Protein AF-A0A8J6YRV2-F1 (afdb_monomer)

Radius of gyration: 18.26 Å; Cα contacts (8 Å, |Δi|>4): 370; chains: 1; bounding box: 42×37×53 Å

Foldseek 3Di:
DPFDQFAADPDPDPDDGQWFKAFPVRDTDFDWAWDDKDKFQWDDDDPPADDDGDPDSNQKIKIWTWTARPVQRKIKIWIWIDGPVDPDIQIAIDIDGPGPTDMGTPHHHRGDGDDPDQQWKKWFFAAAVVGTGDIDIGRRDPDDDDDKDPPQFQHSGGHQKMKTFGPPDDPVDGDIGIDHDRDGTID

Nearest PDB structures (foldseek):
  4fnt-assembly1_C  TM=9.923E-01  e=8.113E-16  Geobacillus stearothermophilus
  4fnr-assembly1_D  TM=9.833E-01  e=5.155E-16  Geobacillus stearothermophilus
  4fnq-assembly1_A  TM=9.822E-01  e=8.113E-16  Geobacillus stearothermophilus
  4fns-assembly1_C  TM=9.925E-01  e=3.498E-15  Geobacillus stearothermophilus
  4fnu-assembly1_D  TM=9.822E-01  e=2.585E-15  Geobacillus stearothermophilus

Solvent-accessible surface area (backbone atoms only — not comparable to full-atom values): 11153 Å² total; per-residue (Å²): 130,88,80,55,81,63,45,42,70,67,70,95,51,91,63,89,52,34,37,40,45,33,42,83,88,69,48,51,79,72,61,75,36,86,72,51,71,50,79,41,77,11,57,81,76,51,86,99,50,70,64,80,75,61,96,47,45,86,50,26,38,23,44,37,36,36,24,33,19,85,87,60,38,35,35,41,35,42,37,40,31,41,36,77,90,47,104,49,74,51,61,39,64,48,79,46,78,74,40,96,68,69,72,46,81,78,39,79,50,53,70,56,85,80,74,98,71,69,66,32,25,46,31,36,29,34,41,35,84,103,48,58,59,43,84,43,74,44,78,51,63,96,79,88,86,85,82,58,29,90,76,64,25,58,40,48,47,29,50,66,40,40,30,44,34,32,75,88,44,54,100,90,43,72,59,69,50,78,46,73,60,78,62,69,34,58,84

Sequence (187 aa):
MLCTGISYLWARNFRSPAFHIFHEDGTSVIELRYKGFRIIQGKERLSGLHSSFVEKDEEATTLSIDLEDPVTQLTVTLNYTIYHSYNVIARSVFVENNGNHTVRLDRIMSASLDFDRDDFDFLYLAGAPLRERFVKQQPLTMGRFSIGSIRGASSHHFNPFFALVRKGAQEENGDVYGFSTCIAGTF

Mean predicted aligned error: 5.06 Å

pLDDT: mean 90.8, std 12.32, range [29.08, 98.44]

Structure (mmCIF, N/CA/C/O backbone):
data_AF-A0A8J6YRV2-F1
#
_entry.id   AF-A0A8J6YRV2-F1
#
loop_
_atom_site.group_PDB
_atom_site.id
_atom_site.type_symbol
_atom_site.label_atom_id
_atom_site.label_alt_id
_atom_site.label_comp_id
_atom_site.label_asym_id
_atom_site.label_entity_id
_atom_site.label_seq_id
_atom_site.pdbx_PDB_ins_code
_atom_site.Cartn_x
_atom_site.Cartn_y
_atom_site.Cartn_z
_atom_site.occupancy
_atom_site.B_iso_or_equiv
_atom_site.auth_seq_id
_atom_site.auth_comp_id
_atom_site.auth_asym_id
_atom_site.auth_atom_id
_atom_site.pdbx_PDB_model_num
ATOM 1 N N . MET A 1 1 ? -0.261 -22.104 -0.918 1.00 29.20 1 MET A N 1
ATOM 2 C CA . MET A 1 1 ? -0.760 -20.779 -1.337 1.00 29.20 1 MET A CA 1
ATOM 3 C C . MET A 1 1 ? 0.457 -19.870 -1.396 1.00 29.20 1 MET A C 1
ATOM 5 O O . MET A 1 1 ? 1.091 -19.696 -0.367 1.00 29.20 1 MET A O 1
ATOM 9 N N . LEU A 1 2 ? 0.892 -19.437 -2.584 1.00 29.08 2 LEU A N 1
ATOM 10 C CA . LEU A 1 2 ? 2.008 -18.489 -2.685 1.00 29.08 2 LEU A CA 1
ATOM 11 C C . LEU A 1 2 ? 1.495 -17.145 -2.156 1.00 29.08 2 LEU A C 1
ATOM 13 O O . LEU A 1 2 ? 0.649 -16.530 -2.797 1.00 29.08 2 LEU A O 1
ATOM 17 N N . CYS A 1 3 ? 1.949 -16.750 -0.967 1.00 31.56 3 CYS A N 1
ATOM 18 C CA . CYS A 1 3 ? 1.747 -15.409 -0.428 1.00 31.56 3 CYS A CA 1
ATOM 19 C C . CYS A 1 3 ? 2.634 -14.472 -1.253 1.00 31.56 3 CYS A C 1
ATOM 21 O O . CYS A 1 3 ? 3.837 -14.358 -1.017 1.00 31.56 3 CYS A O 1
ATOM 23 N N . THR A 1 4 ? 2.082 -13.913 -2.325 1.00 48.00 4 THR A N 1
ATOM 24 C CA . THR A 1 4 ? 2.821 -13.026 -3.221 1.00 48.00 4 THR A CA 1
ATOM 25 C C . THR A 1 4 ? 2.627 -11.603 -2.720 1.00 48.00 4 THR A C 1
ATOM 27 O O . THR A 1 4 ? 1.507 -11.099 -2.747 1.00 48.00 4 THR A O 1
ATOM 30 N N . GLY A 1 5 ? 3.703 -10.928 -2.300 1.00 45.38 5 GLY A N 1
ATOM 31 C CA . GLY A 1 5 ? 3.665 -9.523 -1.855 1.00 45.38 5 GLY A CA 1
ATOM 32 C C . GLY A 1 5 ? 3.102 -8.532 -2.891 1.00 45.38 5 GLY A C 1
ATOM 33 O O . GLY A 1 5 ? 2.839 -7.377 -2.550 1.00 45.38 5 GLY A O 1
ATOM 34 N N . ILE A 1 6 ? 2.883 -8.994 -4.130 1.00 56.72 6 ILE A N 1
ATOM 35 C CA . ILE A 1 6 ? 2.144 -8.345 -5.212 1.00 56.72 6 ILE A CA 1
ATOM 36 C C . ILE A 1 6 ? 1.381 -9.401 -6.030 1.00 56.72 6 ILE A C 1
ATOM 38 O O . ILE A 1 6 ? 1.953 -10.431 -6.377 1.00 56.72 6 ILE A O 1
ATOM 42 N N . SER A 1 7 ? 0.137 -9.112 -6.429 1.00 58.88 7 SER A N 1
ATOM 43 C CA . SER A 1 7 ? -0.589 -9.861 -7.466 1.00 58.88 7 SER A CA 1
ATOM 44 C C . SER A 1 7 ? -0.637 -9.092 -8.800 1.00 58.88 7 SER A C 1
ATOM 46 O O . SER A 1 7 ? -0.960 -7.903 -8.832 1.00 58.88 7 SER A O 1
ATOM 48 N N . TYR A 1 8 ? -0.348 -9.770 -9.913 1.00 58.41 8 TYR A N 1
ATOM 49 C CA . TYR A 1 8 ? -0.493 -9.251 -11.280 1.00 58.41 8 TYR A CA 1
ATOM 50 C C . TYR A 1 8 ? -1.108 -10.308 -12.209 1.00 58.41 8 TYR A C 1
ATOM 52 O O . TYR A 1 8 ? -1.123 -11.505 -11.903 1.00 58.41 8 TYR A O 1
ATOM 60 N N . LEU A 1 9 ? -1.661 -9.845 -13.331 1.00 53.00 9 LEU A N 1
ATOM 61 C CA . LEU A 1 9 ? -2.560 -10.583 -14.226 1.00 53.00 9 LEU A CA 1
ATOM 62 C C . LEU A 1 9 ? -1.826 -11.590 -15.141 1.00 53.00 9 LEU A C 1
ATOM 64 O O . LEU A 1 9 ? -2.049 -11.602 -16.342 1.00 53.00 9 LEU A O 1
ATOM 68 N N . TRP A 1 10 ? -0.945 -12.443 -14.600 1.00 50.91 10 TRP A N 1
ATOM 69 C CA . TRP A 1 10 ? -0.439 -13.615 -15.343 1.00 50.91 10 TRP A CA 1
ATOM 70 C C . TRP A 1 10 ? 0.129 -14.781 -14.503 1.00 50.91 10 TRP A C 1
ATOM 72 O O . TRP A 1 10 ? 0.579 -15.785 -15.045 1.00 50.91 10 TRP A O 1
ATOM 82 N N . ALA A 1 11 ? 0.039 -14.755 -13.171 1.00 52.69 11 ALA A N 1
ATOM 83 C CA . ALA A 1 11 ? 0.614 -15.813 -12.326 1.00 52.69 11 ALA A CA 1
ATOM 84 C C . ALA A 1 11 ? -0.426 -16.827 -11.803 1.00 52.69 11 ALA A C 1
ATOM 86 O O . ALA A 1 11 ? -0.582 -16.954 -10.593 1.00 52.69 11 ALA A O 1
ATOM 87 N N . ARG A 1 12 ? -1.192 -17.516 -12.676 1.00 58.00 12 ARG A N 1
ATOM 88 C CA . ARG A 1 12 ? -2.250 -18.502 -12.288 1.00 58.00 12 ARG A CA 1
ATOM 89 C C . ARG A 1 12 ? -3.169 -18.023 -11.137 1.00 58.00 12 ARG A C 1
ATOM 91 O O . ARG A 1 12 ? -3.741 -18.829 -10.404 1.00 58.00 12 ARG A O 1
ATOM 98 N N . ASN A 1 13 ? -3.285 -16.707 -10.971 1.00 69.94 13 ASN A N 1
ATOM 99 C CA . ASN A 1 13 ? -3.950 -16.046 -9.862 1.00 69.94 13 ASN A CA 1
ATOM 100 C C . ASN A 1 13 ? -5.148 -15.302 -10.441 1.00 69.94 13 ASN A C 1
ATOM 102 O O . ASN A 1 13 ? -4.994 -14.285 -11.108 1.00 69.94 13 ASN A O 1
ATOM 106 N N . PHE A 1 14 ? -6.338 -15.846 -10.198 1.00 79.69 14 PHE A N 1
ATOM 107 C CA . PHE A 1 14 ? -7.604 -15.321 -10.716 1.00 79.69 14 PHE A CA 1
ATOM 108 C C . PHE A 1 14 ? -8.241 -14.278 -9.785 1.00 79.69 14 PHE A C 1
ATOM 110 O O . PHE A 1 14 ? -9.381 -13.864 -9.992 1.00 79.69 14 PHE A O 1
ATOM 117 N N . ARG A 1 15 ? -7.526 -13.864 -8.729 1.00 84.38 15 ARG A N 1
ATOM 118 C CA . ARG A 1 15 ? -7.956 -12.786 -7.834 1.00 84.38 15 ARG A CA 1
ATOM 119 C C . ARG A 1 15 ? -7.760 -11.430 -8.513 1.00 84.38 15 ARG A C 1
ATOM 121 O O . ARG A 1 15 ? -7.003 -11.297 -9.469 1.00 84.38 15 ARG A O 1
ATOM 128 N N . SER A 1 16 ? -8.427 -10.404 -7.985 1.00 85.38 16 SER A N 1
ATOM 129 C CA . SER A 1 16 ? -8.244 -9.022 -8.440 1.00 85.38 16 SER A CA 1
ATOM 130 C C . SER A 1 16 ? -6.762 -8.625 -8.331 1.00 85.38 16 SER A C 1
ATOM 132 O O . SER A 1 16 ? -6.229 -8.657 -7.220 1.00 85.38 16 SER A O 1
ATOM 134 N N . PRO A 1 17 ? -6.095 -8.242 -9.433 1.00 88.94 17 PRO A N 1
ATOM 135 C CA . PRO A 1 17 ? -4.680 -7.909 -9.400 1.00 88.94 17 PRO A CA 1
ATOM 136 C C . PRO A 1 17 ? -4.463 -6.542 -8.749 1.00 88.94 17 PRO A C 1
ATOM 138 O O . PRO A 1 17 ? -5.299 -5.635 -8.882 1.00 88.94 17 PRO A O 1
ATOM 141 N N . ALA A 1 18 ? -3.325 -6.401 -8.075 1.00 89.69 18 ALA A N 1
ATOM 142 C CA . ALA A 1 18 ? -2.824 -5.132 -7.569 1.00 89.69 18 ALA A CA 1
ATOM 143 C C . ALA A 1 18 ? -2.205 -4.274 -8.687 1.00 89.69 18 ALA A C 1
ATOM 145 O O . ALA A 1 18 ? -2.229 -3.0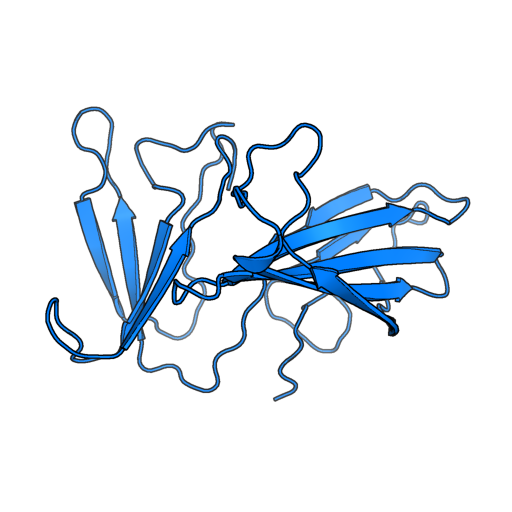50 -8.596 1.00 89.69 18 ALA A O 1
ATOM 146 N N . PHE A 1 19 ? -1.710 -4.914 -9.752 1.00 88.69 19 PHE A N 1
ATOM 147 C CA . PHE A 1 19 ? -1.075 -4.261 -10.896 1.00 88.69 19 PHE A CA 1
ATOM 148 C C . PHE A 1 19 ? -1.705 -4.734 -12.203 1.00 88.69 19 PHE A C 1
ATOM 150 O O . PHE A 1 19 ? -1.831 -5.938 -12.443 1.00 88.69 19 PHE A O 1
ATOM 157 N N . HIS A 1 20 ? -2.083 -3.782 -13.050 1.00 90.62 20 HIS A N 1
ATOM 158 C CA . HIS A 1 20 ? -2.561 -4.031 -14.403 1.00 90.62 20 HIS A CA 1
ATOM 159 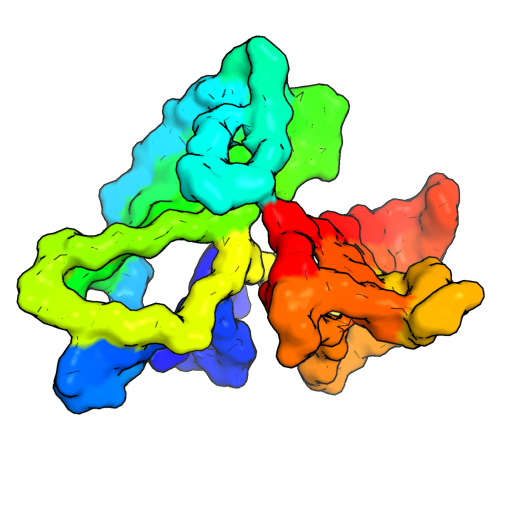C C . HIS A 1 20 ? -1.995 -2.965 -15.337 1.00 90.62 20 HIS A C 1
ATOM 161 O O . HIS A 1 20 ? -2.219 -1.768 -15.134 1.00 90.62 20 HIS A O 1
ATOM 167 N N . ILE A 1 21 ? -1.241 -3.410 -16.336 1.00 91.25 21 ILE A N 1
ATOM 168 C CA . ILE A 1 21 ? -0.584 -2.551 -17.317 1.00 91.25 21 ILE A CA 1
ATOM 169 C C . ILE A 1 21 ? -0.884 -3.057 -18.724 1.00 91.25 21 ILE A C 1
ATOM 171 O O . ILE A 1 21 ? -1.169 -4.239 -18.900 1.00 91.25 21 ILE A O 1
ATOM 175 N N . PHE A 1 22 ? -0.804 -2.168 -19.708 1.00 92.06 22 PHE A N 1
ATOM 176 C CA . PHE A 1 22 ? -0.870 -2.509 -21.125 1.00 92.06 22 PHE A CA 1
ATOM 177 C C . PHE A 1 22 ? 0.371 -2.004 -21.849 1.00 92.06 22 PHE A C 1
ATOM 179 O O . PHE A 1 22 ? 0.789 -0.862 -21.640 1.00 92.06 22 PHE A O 1
ATOM 186 N N . HIS A 1 23 ? 0.900 -2.848 -22.724 1.00 91.75 23 HIS A N 1
ATOM 187 C CA . HIS A 1 23 ? 1.987 -2.535 -23.643 1.00 91.75 23 HIS A CA 1
ATOM 188 C C . HIS A 1 23 ? 1.439 -1.988 -24.965 1.00 91.75 23 HIS A C 1
ATOM 190 O O . HIS A 1 23 ? 0.238 -2.069 -25.237 1.00 91.75 23 HIS A O 1
ATOM 196 N N . GLU A 1 24 ? 2.316 -1.428 -25.800 1.00 91.12 24 GLU A N 1
ATOM 197 C CA . GLU A 1 24 ? 1.945 -0.857 -27.108 1.00 91.12 24 GLU A CA 1
ATOM 198 C C . GLU A 1 24 ? 1.300 -1.882 -28.050 1.00 91.12 24 GLU A C 1
ATOM 200 O O . GLU A 1 24 ? 0.416 -1.537 -28.831 1.00 91.12 24 GLU A O 1
ATOM 205 N N . ASP A 1 25 ? 1.703 -3.149 -27.947 1.00 89.31 25 ASP A N 1
ATOM 206 C CA . ASP A 1 25 ? 1.156 -4.260 -28.731 1.00 89.31 25 ASP A CA 1
ATOM 207 C C . ASP A 1 25 ? -0.228 -4.739 -28.242 1.00 89.31 25 ASP A C 1
ATOM 209 O O . ASP A 1 25 ? -0.811 -5.665 -28.809 1.00 89.31 25 ASP A O 1
ATOM 213 N N . GLY A 1 26 ? -0.771 -4.105 -27.197 1.00 89.81 26 GLY A N 1
ATOM 214 C CA . GLY A 1 26 ? -2.062 -4.425 -26.596 1.00 89.81 26 GLY A CA 1
ATOM 215 C C . GLY A 1 26 ? -2.024 -5.582 -25.599 1.00 89.81 26 GLY A C 1
ATOM 216 O O . GLY A 1 26 ? -3.054 -5.891 -24.993 1.00 89.81 26 GLY A O 1
ATOM 217 N N . THR A 1 27 ? -0.868 -6.214 -25.389 1.00 90.25 27 THR A N 1
ATOM 218 C CA . THR A 1 27 ? -0.712 -7.246 -24.364 1.00 90.25 27 THR A CA 1
ATOM 219 C C . THR A 1 27 ? -0.644 -6.623 -22.967 1.00 90.25 27 THR A C 1
ATOM 221 O O . THR A 1 27 ? -0.313 -5.451 -22.793 1.00 90.25 27 THR A O 1
ATOM 224 N N . SER A 1 28 ? -0.991 -7.409 -21.947 1.00 88.94 28 SER A N 1
ATOM 225 C CA . SER A 1 28 ? -1.000 -6.978 -20.538 1.00 88.94 28 SER A CA 1
ATOM 226 C C . SER A 1 28 ? -0.120 -7.853 -19.642 1.00 88.94 28 SER A C 1
ATOM 228 O O . SER A 1 28 ? -0.281 -7.875 -18.419 1.00 88.94 28 SER A O 1
ATOM 230 N N . VAL A 1 29 ? 0.750 -8.660 -20.255 1.00 86.31 29 VAL A N 1
ATOM 231 C CA . VAL A 1 29 ? 1.599 -9.619 -19.545 1.00 86.31 29 VAL A CA 1
ATOM 232 C C . VAL A 1 29 ? 2.762 -8.867 -18.919 1.00 86.31 29 VAL A C 1
ATOM 234 O O . VAL A 1 29 ? 3.444 -8.107 -19.592 1.00 86.31 29 VAL A O 1
ATOM 237 N N . ILE A 1 30 ? 2.997 -9.096 -17.635 1.00 86.31 30 ILE A N 1
ATOM 238 C CA . ILE A 1 30 ? 4.156 -8.573 -16.917 1.00 86.31 30 ILE A CA 1
ATOM 239 C C . ILE A 1 30 ? 4.736 -9.704 -16.078 1.00 86.31 30 ILE A C 1
ATOM 241 O O . ILE A 1 30 ? 3.984 -10.471 -15.472 1.00 86.31 30 ILE A O 1
ATOM 245 N N . GLU A 1 31 ? 6.059 -9.811 -16.034 1.00 89.19 31 GLU A N 1
ATOM 246 C CA . GLU A 1 31 ? 6.756 -10.768 -15.179 1.00 89.19 31 GLU A CA 1
ATOM 247 C C . GLU A 1 31 ? 7.740 -10.034 -14.268 1.00 89.19 31 GLU A C 1
ATOM 249 O O . GLU A 1 31 ? 8.921 -9.898 -14.569 1.00 89.19 31 GLU A O 1
ATOM 254 N N . LEU A 1 32 ? 7.244 -9.561 -13.125 1.00 90.69 32 LEU A N 1
ATOM 255 C CA . LEU A 1 32 ? 8.077 -8.875 -12.142 1.00 90.69 32 LEU A CA 1
ATOM 256 C C . LEU A 1 32 ? 8.998 -9.866 -11.428 1.00 90.69 32 LEU A C 1
ATOM 258 O O . LEU A 1 32 ? 8.533 -10.731 -10.677 1.00 90.69 32 LEU A O 1
ATOM 262 N N . ARG A 1 33 ? 10.306 -9.702 -11.626 1.00 93.75 33 ARG A N 1
ATOM 263 C CA . ARG A 1 33 ? 11.363 -10.482 -10.978 1.00 93.75 33 ARG A CA 1
ATOM 264 C C . ARG A 1 33 ? 12.098 -9.627 -9.964 1.00 93.75 33 ARG A C 1
ATOM 266 O O . ARG A 1 33 ? 12.373 -8.461 -10.208 1.00 93.75 33 ARG A O 1
ATOM 273 N N . TYR A 1 34 ? 12.432 -10.214 -8.821 1.00 96.12 34 TYR A N 1
ATOM 274 C CA . TYR A 1 34 ? 13.236 -9.526 -7.817 1.00 96.12 34 TYR A CA 1
ATOM 275 C C . TYR A 1 34 ? 14.597 -9.117 -8.395 1.00 96.12 34 TYR A C 1
ATOM 277 O O . TYR A 1 34 ? 15.329 -9.961 -8.910 1.00 96.12 34 TYR A O 1
ATOM 285 N N . LYS A 1 35 ? 14.920 -7.826 -8.285 1.00 96.69 35 LYS A N 1
ATOM 286 C CA . LYS A 1 35 ? 16.173 -7.227 -8.759 1.00 96.69 35 LYS A CA 1
ATOM 287 C C . LYS A 1 35 ? 17.099 -6.862 -7.603 1.00 96.69 35 LYS A C 1
ATOM 289 O O . LYS A 1 35 ? 18.312 -7.014 -7.715 1.00 96.69 35 LYS A O 1
ATOM 294 N N . GLY A 1 36 ? 16.542 -6.408 -6.484 1.00 97.94 36 GLY A N 1
ATOM 295 C CA . GLY A 1 36 ? 17.330 -5.971 -5.338 1.00 97.94 36 GLY A CA 1
ATOM 296 C C . GLY A 1 36 ? 16.484 -5.363 -4.228 1.00 97.94 36 GLY A C 1
ATOM 297 O O . GLY A 1 36 ? 15.273 -5.190 -4.365 1.00 97.94 36 GLY A O 1
ATOM 298 N N . PHE A 1 37 ? 17.136 -5.007 -3.125 1.00 98.31 37 PHE A N 1
ATOM 299 C CA . PHE A 1 37 ? 16.547 -4.152 -2.104 1.00 98.31 37 PHE A CA 1
ATOM 300 C C . PHE A 1 37 ? 17.573 -3.152 -1.576 1.00 98.31 37 PHE A C 1
ATOM 302 O O . PHE A 1 37 ? 18.783 -3.346 -1.691 1.00 98.31 37 PHE A O 1
ATOM 309 N N . ARG A 1 38 ? 17.065 -2.101 -0.941 1.00 98.12 38 ARG A N 1
ATOM 310 C CA . ARG A 1 38 ? 17.836 -1.130 -0.163 1.00 98.12 38 ARG A CA 1
ATOM 311 C C . ARG A 1 38 ? 17.108 -0.817 1.138 1.00 98.12 38 ARG A C 1
ATOM 313 O O . ARG A 1 38 ? 15.878 -0.788 1.174 1.00 98.12 38 ARG A O 1
ATOM 320 N N . ILE A 1 39 ? 17.877 -0.598 2.198 1.00 98.19 39 ILE A N 1
ATOM 321 C CA . ILE A 1 39 ? 17.374 -0.131 3.491 1.00 98.19 39 ILE A CA 1
ATOM 322 C C . ILE A 1 39 ? 17.819 1.316 3.643 1.00 98.19 39 ILE A C 1
ATOM 324 O O . ILE A 1 39 ? 19.002 1.619 3.518 1.00 98.19 39 ILE A O 1
ATOM 328 N N . ILE A 1 40 ? 16.855 2.191 3.886 1.00 97.06 40 ILE A N 1
ATOM 329 C CA . ILE A 1 40 ? 17.040 3.631 3.998 1.00 97.06 40 ILE A CA 1
ATOM 330 C C . ILE A 1 40 ? 16.629 4.019 5.415 1.00 97.06 40 ILE A C 1
ATOM 332 O O . ILE A 1 40 ? 15.571 3.602 5.898 1.00 97.06 40 ILE A O 1
ATOM 336 N N . GLN A 1 41 ? 17.477 4.782 6.098 1.00 97.44 41 GLN A N 1
ATOM 337 C CA . GLN A 1 41 ? 17.133 5.346 7.397 1.00 97.44 41 GLN A CA 1
ATOM 338 C C . GLN A 1 41 ? 16.068 6.434 7.201 1.00 97.44 41 GLN A C 1
ATOM 340 O O . GLN A 1 41 ? 16.119 7.191 6.236 1.00 97.44 41 GLN A O 1
ATOM 345 N N . GLY A 1 42 ? 15.069 6.478 8.076 1.00 97.06 42 GLY A N 1
ATOM 346 C CA . GLY A 1 42 ? 13.970 7.425 7.975 1.00 97.06 42 GLY A CA 1
ATOM 347 C C . GLY A 1 42 ? 12.952 7.079 6.891 1.00 97.06 42 GLY A C 1
ATOM 348 O O . GLY A 1 42 ? 12.678 5.911 6.574 1.00 97.06 42 GLY A O 1
ATOM 349 N N . LYS A 1 43 ? 12.331 8.132 6.354 1.00 95.69 43 LYS A N 1
ATOM 350 C CA . LYS A 1 43 ? 11.283 8.053 5.336 1.00 95.69 43 LYS A CA 1
ATOM 351 C C . LYS A 1 43 ? 11.371 9.223 4.365 1.00 95.69 43 LYS A C 1
ATOM 353 O O . LYS A 1 43 ? 11.051 10.355 4.719 1.00 95.69 43 LYS A O 1
ATOM 358 N N . GLU A 1 44 ? 11.678 8.920 3.110 1.00 89.88 44 GLU A N 1
ATOM 359 C CA . GLU A 1 44 ? 11.663 9.915 2.040 1.00 89.88 44 GLU A CA 1
ATOM 360 C C . GLU A 1 44 ? 10.244 10.436 1.764 1.00 89.88 44 GLU A C 1
ATOM 362 O O . GLU A 1 44 ? 9.254 9.688 1.782 1.00 89.88 44 GLU A O 1
ATOM 367 N N . ARG A 1 45 ? 10.145 11.742 1.489 1.00 89.94 45 ARG A N 1
ATOM 368 C CA . ARG A 1 45 ? 8.890 12.380 1.079 1.00 89.94 45 ARG A CA 1
ATOM 369 C C . ARG A 1 45 ? 8.554 12.008 -0.361 1.00 89.94 45 ARG A C 1
ATOM 371 O O . ARG A 1 45 ? 9.414 12.031 -1.236 1.00 89.94 45 ARG A O 1
ATOM 378 N N . LEU A 1 46 ? 7.278 11.731 -0.616 1.00 89.75 46 LEU A N 1
ATOM 379 C CA . LEU A 1 46 ? 6.796 11.463 -1.968 1.00 89.75 46 LEU A CA 1
ATOM 380 C C . LEU A 1 46 ? 6.575 12.791 -2.702 1.00 89.75 46 LEU A C 1
ATOM 382 O O . LEU A 1 46 ? 5.704 13.575 -2.327 1.00 89.75 46 LEU A O 1
ATOM 386 N N . SER A 1 47 ? 7.367 13.055 -3.741 1.00 88.81 47 SER A N 1
ATOM 387 C CA . SER A 1 47 ? 7.252 14.295 -4.517 1.00 88.81 47 SER A CA 1
ATOM 388 C C . SER A 1 47 ? 5.851 14.447 -5.122 1.00 88.81 47 SER A C 1
ATOM 390 O O . SER A 1 47 ? 5.330 13.523 -5.744 1.00 88.81 47 SER A O 1
ATOM 392 N N . GLY A 1 48 ? 5.227 15.609 -4.918 1.00 88.81 48 GLY A N 1
ATOM 393 C CA . GLY A 1 48 ? 3.892 15.919 -5.442 1.00 88.81 48 GLY A CA 1
ATOM 394 C C . GLY A 1 48 ? 2.724 15.195 -4.757 1.00 88.81 48 GLY A C 1
ATOM 395 O O . GLY A 1 48 ? 1.580 15.400 -5.159 1.00 88.81 48 GLY A O 1
ATOM 396 N N . LEU A 1 49 ? 2.974 14.383 -3.723 1.00 89.38 49 LEU A N 1
ATOM 397 C CA . LEU A 1 49 ? 1.946 13.641 -2.993 1.00 89.38 49 LEU A CA 1
ATOM 398 C C . LEU A 1 49 ? 1.970 13.969 -1.499 1.00 89.38 49 LEU A C 1
ATOM 400 O O . LEU A 1 49 ? 3.006 14.273 -0.912 1.00 89.38 49 LEU A O 1
ATOM 404 N N . HIS A 1 50 ? 0.806 13.861 -0.862 1.00 89.00 50 HIS A N 1
ATOM 405 C CA . HIS A 1 50 ? 0.728 13.894 0.593 1.00 89.00 50 HIS A CA 1
ATOM 406 C C . HIS A 1 50 ? 1.241 12.557 1.133 1.00 89.00 50 HIS A C 1
ATOM 408 O O . HIS A 1 50 ? 0.757 11.495 0.742 1.00 89.00 50 HIS A O 1
ATOM 414 N N . SER A 1 51 ? 2.210 12.598 2.043 1.00 92.50 51 SER A N 1
ATOM 415 C CA . SER A 1 51 ? 2.758 11.405 2.682 1.00 92.50 51 SER A CA 1
ATOM 416 C C . SER A 1 51 ? 3.070 11.673 4.146 1.00 92.50 51 SER A C 1
ATOM 418 O O . SER A 1 51 ? 3.381 12.800 4.530 1.00 92.50 51 SER A O 1
ATOM 420 N N . SER A 1 52 ? 3.038 10.621 4.960 1.00 93.25 52 SER A N 1
ATOM 421 C CA . SER A 1 52 ? 3.631 10.666 6.292 1.00 93.25 52 SER A CA 1
ATOM 422 C C . SER A 1 52 ? 5.142 10.927 6.203 1.00 93.25 52 SER A C 1
ATOM 424 O O . SER A 1 52 ? 5.770 10.669 5.171 1.00 93.25 52 SER A O 1
ATOM 426 N N . PHE A 1 53 ? 5.724 11.447 7.279 1.00 93.25 53 PHE A N 1
ATOM 427 C CA . PHE A 1 53 ? 7.138 11.811 7.379 1.00 93.25 53 PHE A CA 1
ATOM 428 C C . PHE A 1 53 ? 7.658 11.504 8.789 1.00 93.25 53 PHE A C 1
ATOM 430 O O . PHE A 1 53 ? 6.886 11.082 9.650 1.00 93.25 53 PHE A O 1
ATOM 437 N N . VAL A 1 54 ? 8.959 11.677 8.985 1.00 96.12 54 VAL A N 1
ATOM 438 C CA . VAL A 1 54 ? 9.628 11.679 10.290 1.00 96.12 54 VAL A CA 1
ATOM 439 C C . VAL A 1 54 ? 10.343 13.013 10.469 1.00 96.12 54 VAL A C 1
ATOM 441 O O . VAL A 1 54 ? 10.691 13.649 9.471 1.00 96.12 54 VAL A O 1
ATOM 444 N N . GLU A 1 55 ? 10.527 13.452 11.712 1.00 95.75 55 GLU A N 1
ATOM 445 C CA . GLU A 1 55 ? 11.307 14.665 12.010 1.00 95.75 55 GLU A CA 1
ATOM 446 C C . GLU A 1 55 ? 12.807 14.359 12.043 1.00 95.75 55 GLU A C 1
ATOM 448 O O . GLU A 1 55 ? 13.637 15.203 11.701 1.00 95.75 55 GLU A O 1
ATOM 453 N N . LYS A 1 56 ? 13.153 13.129 12.436 1.00 97.00 56 LYS A N 1
ATOM 454 C CA . LYS A 1 56 ? 14.518 12.605 12.447 1.00 97.00 56 LYS A CA 1
ATOM 455 C C . LYS A 1 56 ? 14.568 11.242 11.778 1.00 97.00 56 LYS A C 1
ATOM 457 O O . LYS A 1 56 ? 13.678 10.416 11.985 1.00 97.00 56 LYS A O 1
ATOM 462 N N . ASP A 1 57 ? 15.626 10.977 11.020 1.00 96.69 57 ASP A N 1
ATOM 463 C CA . ASP A 1 57 ? 15.745 9.729 10.265 1.00 96.69 57 ASP A CA 1
ATOM 464 C C . ASP A 1 57 ? 15.773 8.495 11.182 1.00 96.69 57 ASP A C 1
ATOM 466 O O . ASP A 1 57 ? 15.296 7.431 10.801 1.00 96.69 57 ASP A O 1
ATOM 470 N N . GLU A 1 58 ? 16.255 8.613 12.421 1.00 96.94 58 GLU A N 1
ATOM 471 C CA . GLU A 1 58 ? 16.239 7.519 13.401 1.00 96.94 58 GLU A CA 1
ATOM 472 C C . GLU A 1 58 ? 14.829 7.049 13.793 1.00 96.94 58 GLU A C 1
ATOM 474 O O . GLU A 1 58 ? 14.702 5.971 14.356 1.00 96.94 58 GLU A O 1
ATOM 479 N N . GLU A 1 59 ? 13.768 7.818 13.530 1.00 97.94 59 GLU A N 1
ATOM 480 C CA . GLU A 1 59 ? 12.400 7.467 13.946 1.00 97.94 59 GLU A CA 1
ATOM 481 C C . GLU A 1 59 ? 11.767 6.367 13.081 1.00 97.94 59 GLU A C 1
ATOM 483 O O . GLU A 1 59 ? 10.738 5.787 13.452 1.00 97.94 59 GLU A O 1
ATOM 488 N N . ALA A 1 60 ? 12.344 6.091 11.909 1.00 98.19 60 ALA A N 1
ATOM 489 C CA . ALA A 1 60 ? 11.818 5.105 10.984 1.00 98.19 60 ALA A CA 1
ATOM 490 C C . ALA A 1 60 ? 12.908 4.393 10.184 1.00 98.19 60 ALA A C 1
ATOM 492 O O . ALA A 1 60 ? 14.079 4.766 10.135 1.00 98.19 60 ALA A O 1
ATOM 493 N N . THR A 1 61 ? 12.505 3.323 9.515 1.00 98.38 61 THR A N 1
ATOM 494 C CA . THR A 1 61 ? 13.343 2.627 8.542 1.00 98.38 61 THR A CA 1
ATOM 495 C C . THR A 1 61 ? 12.490 2.217 7.361 1.00 98.38 61 THR A C 1
ATOM 497 O O . THR A 1 61 ? 11.413 1.644 7.538 1.00 98.38 61 THR A O 1
ATOM 500 N N . THR A 1 62 ? 12.973 2.501 6.156 1.00 98.44 62 THR A N 1
ATOM 501 C CA . THR A 1 62 ? 12.293 2.169 4.908 1.00 98.44 62 THR A CA 1
ATOM 502 C C . THR A 1 62 ? 13.046 1.075 4.161 1.00 98.44 62 THR A C 1
ATOM 504 O O . THR A 1 62 ? 14.189 1.255 3.752 1.00 98.44 62 THR A O 1
ATOM 507 N N . LEU A 1 63 ? 12.386 -0.061 3.942 1.00 98.31 63 LEU A N 1
ATOM 508 C CA . LEU A 1 63 ? 12.822 -1.101 3.017 1.00 98.31 63 LEU A CA 1
ATOM 509 C C . LEU A 1 63 ? 12.219 -0.815 1.640 1.00 98.31 63 LEU A C 1
ATOM 511 O O . LEU A 1 63 ? 10.997 -0.797 1.498 1.00 98.31 63 LEU A O 1
ATOM 515 N N . SER A 1 64 ? 13.068 -0.625 0.634 1.00 97.88 64 SER A N 1
ATOM 516 C CA . SER A 1 64 ? 12.647 -0.506 -0.767 1.00 97.88 64 SER A CA 1
ATOM 517 C C . SER A 1 64 ? 13.078 -1.757 -1.522 1.00 97.88 64 SER A C 1
ATOM 519 O O . SER A 1 64 ? 14.259 -2.098 -1.504 1.00 97.88 64 SER A O 1
ATOM 521 N N . ILE A 1 65 ? 12.138 -2.450 -2.157 1.00 97.88 65 ILE A N 1
ATOM 522 C CA . ILE A 1 65 ? 12.380 -3.672 -2.933 1.00 97.88 65 ILE A CA 1
ATOM 523 C C . ILE A 1 65 ? 12.109 -3.365 -4.397 1.00 97.88 65 ILE A C 1
ATOM 525 O O . ILE A 1 65 ? 10.985 -3.000 -4.737 1.00 97.88 65 ILE A O 1
ATOM 529 N N . ASP A 1 66 ? 13.106 -3.561 -5.248 1.00 97.44 66 ASP A N 1
ATOM 530 C CA . ASP A 1 66 ? 12.980 -3.357 -6.684 1.00 97.44 66 ASP A CA 1
ATOM 531 C C . ASP A 1 66 ? 12.649 -4.682 -7.367 1.00 97.44 66 ASP A C 1
ATOM 533 O O . ASP A 1 66 ? 13.333 -5.699 -7.190 1.00 97.44 66 ASP A O 1
ATOM 537 N N . LEU A 1 67 ? 11.587 -4.653 -8.161 1.00 96.19 67 LEU A N 1
ATOM 538 C CA . LEU A 1 67 ? 11.198 -5.718 -9.065 1.00 96.19 67 LEU A CA 1
ATOM 539 C C . LEU A 1 67 ? 11.290 -5.196 -10.494 1.00 96.19 67 LEU A C 1
ATOM 541 O O . LEU A 1 67 ? 10.868 -4.077 -10.755 1.00 96.19 67 LEU A O 1
ATOM 545 N N . GLU A 1 68 ? 11.793 -5.993 -11.420 1.00 95.69 68 GLU A N 1
ATOM 546 C CA . GLU A 1 68 ? 11.929 -5.608 -12.822 1.00 95.69 68 GLU A CA 1
ATOM 547 C C . GLU A 1 68 ? 11.294 -6.660 -13.723 1.00 95.69 68 GLU A C 1
ATOM 549 O O . GLU A 1 68 ? 11.451 -7.863 -13.500 1.00 95.69 68 GLU A O 1
ATOM 554 N N . ASP A 1 69 ? 10.576 -6.197 -14.739 1.00 93.12 69 ASP A N 1
ATOM 555 C CA . ASP A 1 69 ? 10.236 -7.020 -15.891 1.00 93.12 69 ASP A CA 1
ATOM 556 C C . ASP A 1 69 ? 11.399 -6.977 -16.899 1.00 93.12 69 ASP A C 1
ATOM 558 O O . ASP A 1 69 ? 11.663 -5.921 -17.479 1.00 93.12 69 ASP A O 1
ATOM 562 N N . PRO A 1 70 ? 12.101 -8.100 -17.138 1.00 91.94 70 PRO A N 1
ATOM 563 C CA . PRO A 1 70 ? 13.276 -8.120 -18.005 1.00 91.94 70 PRO A CA 1
ATOM 564 C C . PRO A 1 70 ? 12.958 -7.872 -19.486 1.00 91.94 70 PRO A C 1
ATOM 566 O O . PRO A 1 70 ? 13.867 -7.553 -20.248 1.00 91.94 70 PRO A O 1
ATOM 569 N N . VAL A 1 71 ? 11.704 -8.047 -19.919 1.00 90.50 71 VAL A N 1
ATOM 570 C CA . VAL A 1 71 ? 11.302 -7.831 -21.318 1.00 90.50 71 VAL A CA 1
ATOM 571 C C . VAL A 1 71 ? 11.037 -6.353 -21.564 1.00 90.50 71 VAL A C 1
ATOM 573 O O . VAL A 1 71 ? 11.536 -5.777 -22.529 1.00 90.50 71 VAL A O 1
ATOM 576 N N . THR A 1 72 ? 10.257 -5.734 -20.680 1.00 91.31 72 THR A N 1
ATOM 577 C CA . THR A 1 72 ? 9.792 -4.351 -20.855 1.00 91.31 72 THR A CA 1
ATOM 578 C C . THR A 1 72 ? 10.694 -3.327 -20.177 1.00 91.31 72 THR A C 1
ATOM 580 O O . THR A 1 72 ? 10.577 -2.140 -20.465 1.00 91.31 72 THR A O 1
ATOM 583 N N . GLN A 1 73 ? 11.615 -3.777 -19.315 1.00 94.81 73 GLN A N 1
ATOM 584 C CA . GLN A 1 73 ? 12.466 -2.936 -18.463 1.00 94.81 73 GLN A CA 1
ATOM 585 C C . GLN A 1 73 ? 11.643 -2.013 -17.548 1.00 94.81 73 GLN A C 1
ATOM 587 O O . GLN A 1 73 ? 12.091 -0.942 -17.134 1.00 94.81 73 GLN A O 1
ATOM 592 N N . LEU A 1 74 ? 10.417 -2.427 -17.218 1.00 94.94 74 LEU A N 1
ATOM 593 C CA . LEU A 1 74 ? 9.603 -1.750 -16.224 1.00 94.94 74 LEU A CA 1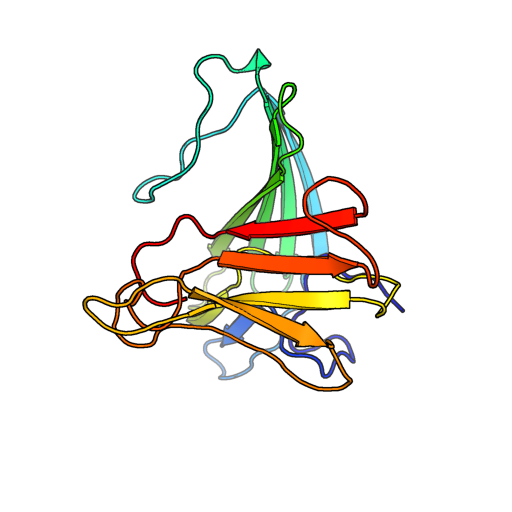
ATOM 594 C C . LEU A 1 74 ? 10.091 -2.135 -14.827 1.00 94.94 74 LEU A C 1
ATOM 596 O O . LEU A 1 74 ? 10.061 -3.312 -14.459 1.00 94.94 74 LEU A O 1
ATOM 600 N N . THR A 1 75 ? 10.475 -1.141 -14.034 1.00 96.19 75 THR A N 1
ATOM 601 C CA . THR A 1 75 ? 10.835 -1.325 -12.628 1.00 96.19 75 THR A CA 1
ATOM 602 C C . THR A 1 75 ? 9.652 -0.943 -11.744 1.00 96.19 75 THR A C 1
ATOM 604 O O . THR A 1 75 ? 9.088 0.143 -11.864 1.00 96.19 75 THR A O 1
ATOM 607 N N . VAL A 1 76 ? 9.285 -1.825 -10.820 1.00 95.56 76 VAL A N 1
ATOM 608 C CA . VAL A 1 76 ? 8.323 -1.578 -9.746 1.00 95.56 76 VAL A CA 1
ATOM 609 C C . VAL A 1 76 ? 9.062 -1.628 -8.417 1.00 95.56 76 VAL A C 1
ATOM 611 O O . VAL A 1 76 ? 9.533 -2.686 -7.999 1.00 95.56 76 VAL A O 1
ATOM 614 N N . THR A 1 77 ? 9.117 -0.500 -7.721 1.00 96.62 77 THR A N 1
ATOM 615 C CA . THR A 1 77 ? 9.687 -0.418 -6.377 1.00 96.62 77 THR A CA 1
ATOM 616 C C . THR A 1 77 ? 8.584 -0.451 -5.328 1.00 96.62 77 THR A C 1
ATOM 618 O O . THR A 1 77 ? 7.680 0.388 -5.324 1.00 96.62 77 THR A O 1
ATOM 621 N N . LEU A 1 78 ? 8.675 -1.401 -4.400 1.00 96.69 78 LEU A N 1
ATOM 622 C CA . LEU A 1 78 ? 7.820 -1.487 -3.219 1.00 96.69 78 LEU A CA 1
ATOM 623 C C . LEU A 1 78 ? 8.517 -0.881 -2.013 1.00 96.69 78 LEU A C 1
ATOM 625 O O . LEU A 1 78 ? 9.552 -1.387 -1.586 1.00 96.69 78 LEU A O 1
ATOM 629 N N . ASN A 1 79 ? 7.904 0.133 -1.417 1.00 96.81 79 ASN A N 1
ATOM 630 C CA . ASN A 1 79 ? 8.408 0.763 -0.207 1.00 96.81 79 ASN A CA 1
ATOM 631 C C . ASN A 1 79 ? 7.622 0.281 1.012 1.00 96.81 79 ASN A C 1
ATOM 633 O O . ASN A 1 79 ? 6.390 0.277 1.001 1.00 96.81 79 ASN A O 1
ATOM 637 N N . TYR A 1 80 ? 8.342 -0.068 2.072 1.00 97.62 80 TYR A N 1
ATOM 638 C CA . TYR A 1 80 ? 7.814 -0.445 3.378 1.00 97.62 80 TYR A CA 1
ATOM 639 C C . TYR A 1 80 ? 8.529 0.382 4.438 1.00 97.62 80 TYR A C 1
ATOM 641 O O . TYR A 1 80 ? 9.690 0.124 4.738 1.00 97.62 80 TYR A O 1
ATOM 649 N N . THR A 1 81 ? 7.852 1.371 5.012 1.00 98.06 81 THR A N 1
ATOM 650 C CA . THR A 1 81 ? 8.388 2.143 6.136 1.00 98.06 81 THR A CA 1
ATOM 651 C C . THR A 1 81 ? 7.813 1.617 7.445 1.00 98.06 81 THR A C 1
ATOM 653 O O . THR A 1 81 ? 6.594 1.619 7.615 1.00 98.06 81 THR A O 1
ATOM 656 N N . ILE A 1 82 ? 8.681 1.229 8.376 1.00 98.12 82 ILE A N 1
ATOM 657 C CA . ILE A 1 82 ? 8.336 0.928 9.770 1.00 98.12 82 ILE A CA 1
ATOM 658 C C . ILE A 1 82 ? 8.708 2.137 10.622 1.00 98.12 82 ILE A C 1
ATOM 660 O O . ILE A 1 82 ? 9.829 2.635 10.526 1.00 98.12 82 ILE A O 1
ATOM 664 N N . TYR A 1 83 ? 7.784 2.579 11.469 1.00 97.88 83 TYR A N 1
ATOM 665 C CA . TYR A 1 83 ? 8.038 3.613 12.467 1.00 97.88 83 TYR A CA 1
ATOM 666 C C . TYR A 1 83 ? 8.399 2.962 13.798 1.00 97.88 83 TYR A C 1
ATOM 668 O O . TYR A 1 83 ? 7.654 2.122 14.288 1.00 97.88 83 TYR A O 1
ATOM 676 N N . HIS A 1 84 ? 9.523 3.333 14.408 1.00 97.44 84 HIS A N 1
ATOM 677 C CA . HIS A 1 84 ? 10.046 2.591 15.566 1.00 97.44 84 HIS A CA 1
ATOM 678 C C . HIS A 1 84 ? 9.188 2.748 16.824 1.00 97.44 84 HIS A C 1
ATOM 680 O O . HIS A 1 84 ? 9.147 1.847 17.656 1.00 97.44 84 HIS A O 1
ATOM 686 N N . SER A 1 85 ? 8.465 3.863 16.936 1.00 97.31 85 SER A N 1
ATOM 687 C CA . SER A 1 85 ? 7.603 4.170 18.085 1.00 97.31 85 SER A CA 1
ATOM 688 C C . SER A 1 85 ? 6.129 3.805 17.876 1.00 97.31 85 SER A C 1
ATOM 690 O O . SER A 1 85 ? 5.323 4.022 18.779 1.00 97.31 85 SER A O 1
ATOM 692 N N . TYR A 1 86 ? 5.743 3.286 16.703 1.00 95.81 86 TYR A N 1
ATOM 693 C CA . TYR A 1 86 ? 4.341 3.032 16.358 1.00 95.81 86 TYR A CA 1
ATOM 694 C C . TYR A 1 86 ? 4.167 1.678 15.666 1.00 95.81 86 TYR A C 1
ATOM 696 O O . TYR A 1 86 ? 4.945 1.309 14.793 1.00 95.81 86 TYR A O 1
ATOM 704 N N . ASN A 1 87 ? 3.071 0.976 15.962 1.00 95.38 87 ASN A N 1
ATOM 705 C CA . ASN A 1 87 ? 2.691 -0.260 15.266 1.00 95.38 87 ASN A CA 1
ATOM 706 C C . ASN A 1 87 ? 2.070 0.040 13.888 1.00 95.38 87 ASN A C 1
ATOM 708 O O . ASN A 1 87 ? 0.923 -0.306 13.614 1.00 95.38 87 ASN A O 1
ATOM 712 N N . VAL A 1 88 ? 2.813 0.747 13.036 1.00 96.06 88 VAL A N 1
ATOM 713 C CA . VAL A 1 88 ? 2.363 1.233 11.730 1.00 96.06 88 VAL A CA 1
ATOM 714 C C . VAL A 1 88 ? 3.397 0.883 10.670 1.00 96.06 88 VAL A C 1
ATOM 716 O O . VAL A 1 88 ? 4.588 1.153 10.825 1.00 96.06 88 VAL A O 1
ATOM 719 N N . ILE A 1 89 ? 2.911 0.337 9.555 1.00 97.06 89 ILE A N 1
ATOM 720 C CA . ILE A 1 89 ? 3.697 0.128 8.341 1.00 97.06 89 ILE A CA 1
ATOM 721 C C . ILE A 1 89 ? 3.093 0.995 7.240 1.00 97.06 89 ILE A C 1
ATOM 723 O O . ILE A 1 89 ? 1.959 0.764 6.817 1.00 97.06 89 ILE A O 1
ATOM 727 N N . ALA A 1 90 ? 3.847 1.977 6.749 1.00 96.81 90 ALA A N 1
ATOM 728 C CA . ALA A 1 90 ? 3.454 2.734 5.565 1.00 96.81 90 ALA A CA 1
ATOM 729 C C . ALA A 1 90 ? 3.966 2.025 4.308 1.00 96.81 90 ALA A C 1
ATOM 731 O O . ALA A 1 90 ? 5.140 1.664 4.228 1.00 96.81 90 ALA A O 1
ATOM 732 N N . ARG A 1 91 ? 3.090 1.845 3.315 1.00 96.19 91 ARG A N 1
ATOM 733 C CA . ARG A 1 91 ? 3.431 1.225 2.030 1.00 96.19 91 ARG A CA 1
ATOM 734 C C . ARG A 1 91 ? 3.174 2.184 0.880 1.00 96.19 91 ARG A C 1
ATOM 736 O O . ARG A 1 91 ? 2.171 2.897 0.876 1.00 96.19 91 ARG A O 1
ATOM 743 N N . SER A 1 92 ? 4.069 2.187 -0.095 1.00 95.62 92 SER A N 1
ATOM 744 C CA . SER A 1 92 ? 3.859 2.864 -1.372 1.00 95.62 92 SER A CA 1
ATOM 745 C C . SER A 1 92 ? 4.522 2.089 -2.499 1.00 95.62 92 SER A C 1
ATOM 747 O O . SER A 1 92 ? 5.353 1.207 -2.273 1.00 95.62 92 SER A O 1
ATOM 749 N N . VAL A 1 93 ? 4.124 2.420 -3.719 1.00 95.06 93 VAL A N 1
ATOM 750 C CA . VAL A 1 93 ? 4.626 1.802 -4.938 1.00 95.06 93 VAL A CA 1
ATOM 751 C C . VAL A 1 93 ? 5.114 2.909 -5.854 1.00 95.06 93 VAL A C 1
ATOM 753 O O . VAL A 1 93 ? 4.413 3.901 -6.051 1.00 95.06 93 VAL A O 1
ATOM 756 N N . PHE A 1 94 ? 6.301 2.724 -6.413 1.00 94.69 94 PHE A N 1
ATOM 757 C CA . PHE A 1 94 ? 6.837 3.554 -7.480 1.00 94.69 94 PHE A CA 1
ATOM 758 C C . PHE A 1 94 ? 7.010 2.697 -8.733 1.00 94.69 94 PHE A C 1
ATOM 760 O O . PHE A 1 94 ? 7.400 1.534 -8.634 1.00 94.69 94 PHE A O 1
ATOM 767 N N . VAL A 1 95 ? 6.673 3.250 -9.894 1.00 94.88 95 VAL A N 1
ATOM 768 C CA . VAL A 1 95 ? 6.804 2.565 -11.182 1.00 94.88 95 VAL A CA 1
ATOM 769 C C . VAL A 1 95 ? 7.641 3.443 -12.093 1.00 94.88 95 VAL A C 1
ATOM 771 O O . VAL A 1 95 ? 7.308 4.607 -12.305 1.00 94.88 95 VAL A O 1
ATOM 774 N N . GLU A 1 96 ? 8.705 2.871 -12.635 1.00 95.81 96 GLU A N 1
ATOM 775 C CA . GLU A 1 96 ? 9.637 3.534 -13.534 1.00 95.81 96 GLU A CA 1
ATOM 776 C C . GLU A 1 96 ? 9.729 2.749 -14.838 1.00 95.81 96 GLU A C 1
ATOM 778 O O . GLU A 1 96 ? 9.965 1.540 -14.835 1.00 95.81 96 GLU A O 1
ATOM 783 N N . ASN A 1 97 ? 9.530 3.437 -15.959 1.00 95.88 97 ASN A N 1
ATOM 784 C CA . ASN A 1 97 ? 9.714 2.854 -17.278 1.00 95.88 97 ASN A CA 1
ATOM 785 C C . ASN A 1 97 ? 11.132 3.148 -17.768 1.00 95.88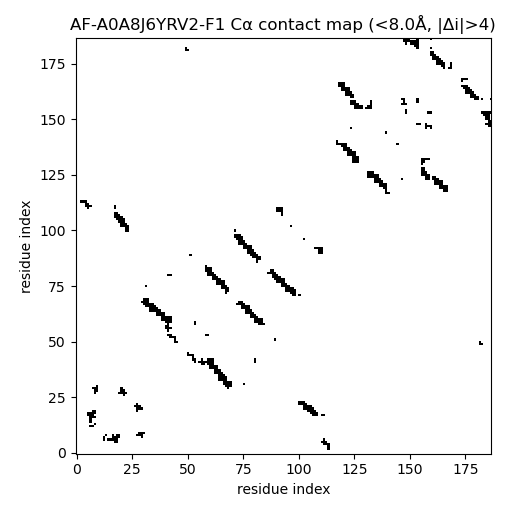 97 ASN A C 1
ATOM 787 O O . ASN A 1 97 ? 11.399 4.258 -18.224 1.00 95.88 97 ASN A O 1
ATOM 791 N N . ASN A 1 98 ? 12.019 2.156 -17.669 1.00 95.94 98 ASN A N 1
ATOM 792 C CA . ASN A 1 98 ? 13.382 2.232 -18.198 1.00 95.94 98 ASN A CA 1
ATOM 793 C C . ASN A 1 98 ? 13.490 1.667 -19.625 1.00 95.94 98 ASN A C 1
ATOM 795 O O . ASN A 1 98 ? 14.578 1.635 -20.198 1.00 95.94 98 ASN A O 1
ATOM 799 N N . GLY A 1 99 ? 12.374 1.203 -20.195 1.00 93.62 99 GLY A N 1
ATOM 800 C CA . GLY A 1 99 ? 12.303 0.689 -21.554 1.00 93.62 99 GLY A CA 1
ATOM 801 C C . GLY A 1 99 ? 12.121 1.781 -22.607 1.00 93.62 99 GLY A C 1
ATOM 802 O O . GLY A 1 99 ? 11.941 2.961 -22.316 1.00 93.62 99 GLY A O 1
ATOM 803 N N . ASN A 1 100 ? 12.119 1.350 -23.869 1.00 93.88 100 ASN A N 1
ATOM 804 C CA . ASN A 1 100 ? 11.947 2.234 -25.029 1.00 93.88 100 ASN A CA 1
ATOM 805 C C . ASN A 1 100 ? 10.499 2.300 -25.542 1.00 93.88 100 ASN A C 1
ATOM 807 O O . ASN A 1 100 ? 10.232 2.980 -26.530 1.00 93.88 100 ASN A O 1
ATOM 811 N N . HIS A 1 101 ? 9.581 1.574 -24.902 1.00 91.94 101 HIS A N 1
ATOM 812 C CA . HIS A 1 101 ? 8.183 1.469 -25.308 1.00 91.94 101 HIS A CA 1
ATOM 813 C C . HIS A 1 101 ? 7.273 2.134 -24.286 1.00 91.94 101 HIS A C 1
ATOM 815 O O . HIS A 1 101 ? 7.535 2.117 -23.081 1.00 91.94 101 HIS A O 1
ATOM 821 N N . THR A 1 102 ? 6.176 2.704 -24.763 1.0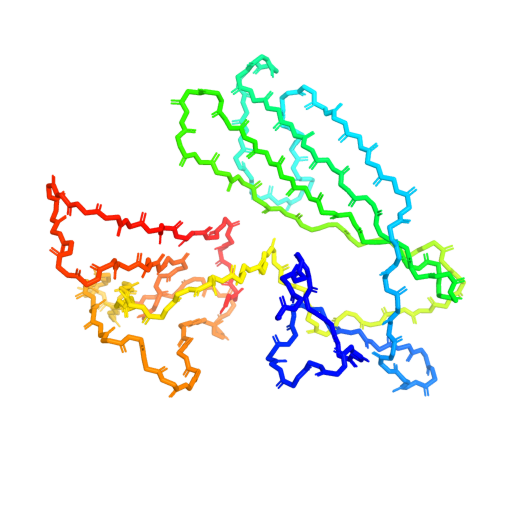0 93.25 102 THR A N 1
ATOM 822 C CA . THR A 1 102 ? 5.144 3.291 -23.915 1.00 93.25 102 THR A CA 1
ATOM 823 C C . THR A 1 102 ? 4.397 2.198 -23.160 1.00 93.25 102 THR A C 1
ATOM 825 O O . THR A 1 102 ? 3.949 1.211 -23.739 1.00 93.25 102 THR A O 1
ATOM 828 N N . VAL A 1 103 ? 4.181 2.410 -21.863 1.00 93.00 103 VAL A N 1
ATOM 829 C CA . VAL A 1 103 ? 3.313 1.559 -21.043 1.00 93.00 103 VAL A CA 1
ATOM 830 C C . VAL A 1 103 ? 2.128 2.368 -20.533 1.00 93.00 103 VAL A C 1
ATOM 832 O O . VAL A 1 103 ? 2.271 3.513 -20.100 1.00 93.00 103 VAL A O 1
ATOM 835 N N . ARG A 1 104 ? 0.937 1.773 -20.557 1.00 94.56 104 ARG A N 1
ATOM 836 C CA . ARG A 1 104 ? -0.268 2.351 -19.955 1.00 94.56 104 ARG A CA 1
ATOM 837 C C . ARG A 1 104 ? -0.546 1.666 -18.625 1.00 94.56 104 ARG A C 1
ATOM 839 O O . ARG A 1 104 ? -0.827 0.471 -18.592 1.00 94.56 104 ARG A O 1
ATOM 846 N N . LEU A 1 105 ? -0.530 2.436 -17.541 1.00 93.56 105 LEU A N 1
ATOM 847 C CA . LEU A 1 105 ? -0.909 1.961 -16.211 1.00 93.56 105 LEU A CA 1
ATOM 848 C C . LEU A 1 105 ? -2.435 2.028 -16.066 1.00 93.56 105 LEU A C 1
ATOM 850 O O . LEU A 1 105 ? -3.005 3.113 -16.013 1.00 93.56 105 LEU A O 1
ATOM 854 N N . ASP A 1 106 ? -3.095 0.873 -16.021 1.00 92.88 106 ASP A N 1
ATOM 855 C CA . ASP A 1 106 ? -4.553 0.774 -15.853 1.00 92.88 106 ASP A CA 1
ATOM 856 C C . ASP A 1 106 ? -4.939 0.618 -14.374 1.00 92.88 106 ASP A C 1
ATOM 858 O O . ASP A 1 106 ? -5.947 1.149 -13.907 1.00 92.88 106 ASP A O 1
ATOM 862 N N . ARG A 1 107 ? -4.097 -0.073 -13.596 1.00 92.25 107 ARG A N 1
ATOM 863 C CA . ARG A 1 107 ? -4.242 -0.192 -12.144 1.00 92.25 107 ARG A CA 1
ATOM 864 C C . ARG A 1 107 ? -2.892 -0.323 -11.462 1.00 92.25 107 ARG A C 1
ATOM 866 O O . ARG A 1 107 ? -2.120 -1.204 -11.824 1.00 92.25 107 ARG A O 1
ATOM 873 N N . ILE A 1 108 ? -2.685 0.466 -10.409 1.00 92.81 108 ILE A N 1
ATOM 874 C CA . ILE A 1 108 ? -1.571 0.339 -9.464 1.00 92.81 108 ILE A CA 1
ATOM 875 C C . ILE A 1 108 ? -2.120 0.547 -8.051 1.00 92.81 108 ILE A C 1
ATOM 877 O O . ILE A 1 108 ? -2.561 1.641 -7.708 1.00 92.81 108 ILE A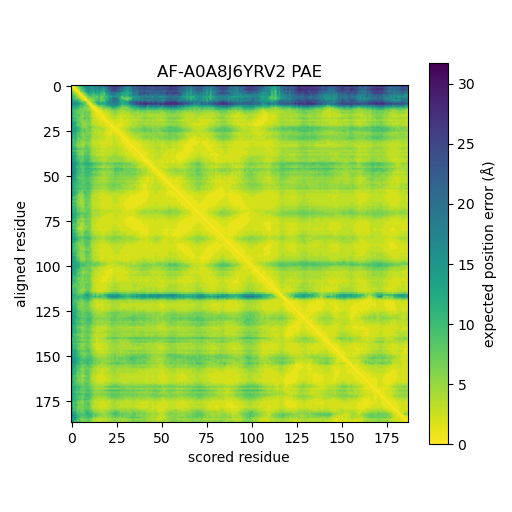 O 1
ATOM 881 N N . MET A 1 109 ? -2.124 -0.507 -7.238 1.00 94.12 109 MET A N 1
ATOM 882 C CA . MET A 1 109 ? -2.543 -0.441 -5.836 1.00 94.12 109 MET A CA 1
ATOM 883 C C . MET A 1 109 ? -1.338 -0.143 -4.939 1.00 94.12 109 MET A C 1
ATOM 885 O O . MET A 1 109 ? -0.295 -0.779 -5.075 1.00 94.12 109 MET A O 1
ATOM 889 N N . SER A 1 110 ? -1.496 0.750 -3.956 1.00 93.31 110 SER A N 1
ATOM 890 C CA . SER A 1 110 ? -0.428 1.094 -2.998 1.00 93.31 110 SER A CA 1
ATOM 891 C C . SER A 1 110 ? 0.005 -0.078 -2.108 1.00 93.31 110 SER A C 1
ATOM 893 O O . SER A 1 110 ? 1.097 -0.057 -1.541 1.00 93.31 110 SER A O 1
ATOM 895 N N . ALA A 1 111 ? -0.858 -1.086 -1.949 1.00 92.75 111 ALA A N 1
ATOM 896 C CA . ALA A 1 111 ? -0.591 -2.278 -1.158 1.00 92.75 111 ALA A CA 1
ATOM 897 C C . ALA A 1 111 ? -1.453 -3.466 -1.614 1.00 92.75 111 ALA A C 1
ATOM 899 O O . ALA A 1 111 ? -2.584 -3.302 -2.067 1.00 92.75 111 ALA A O 1
ATOM 900 N N . SER A 1 112 ? -0.917 -4.671 -1.420 1.00 92.12 112 SER A N 1
ATOM 901 C CA . SER A 1 112 ? -1.636 -5.948 -1.484 1.00 92.12 112 SER A CA 1
ATOM 902 C C . SER A 1 112 ? -1.184 -6.795 -0.301 1.00 92.12 112 SER A C 1
ATOM 904 O O . SER A 1 112 ? 0.021 -6.877 -0.040 1.00 92.12 112 SER A O 1
ATOM 906 N N . LEU A 1 113 ? -2.125 -7.362 0.449 1.00 90.75 113 LEU A N 1
ATOM 907 C CA . LEU A 1 113 ? -1.848 -8.219 1.600 1.00 90.75 113 LEU A CA 1
ATOM 908 C C . LEU A 1 113 ? -2.645 -9.510 1.458 1.00 90.75 113 LEU A C 1
ATOM 910 O O . LEU A 1 113 ? -3.834 -9.470 1.149 1.00 90.75 113 LEU A O 1
ATOM 914 N N . ASP A 1 114 ? -1.975 -10.625 1.717 1.00 89.56 114 ASP A N 1
ATOM 915 C CA . ASP A 1 114 ? -2.580 -11.946 1.791 1.00 89.56 114 ASP A CA 1
ATOM 916 C C . ASP A 1 114 ? -2.556 -12.393 3.257 1.00 89.56 114 ASP A C 1
ATOM 918 O O . ASP A 1 114 ? -1.508 -12.355 3.902 1.00 89.56 114 ASP A O 1
ATOM 922 N N . PHE A 1 115 ? -3.715 -12.800 3.771 1.00 89.00 115 PHE A N 1
ATOM 923 C CA . PHE A 1 115 ? -3.864 -13.383 5.102 1.00 89.00 115 PHE A CA 1
ATOM 924 C C . PHE A 1 115 ? -4.053 -14.895 4.967 1.00 89.00 115 PHE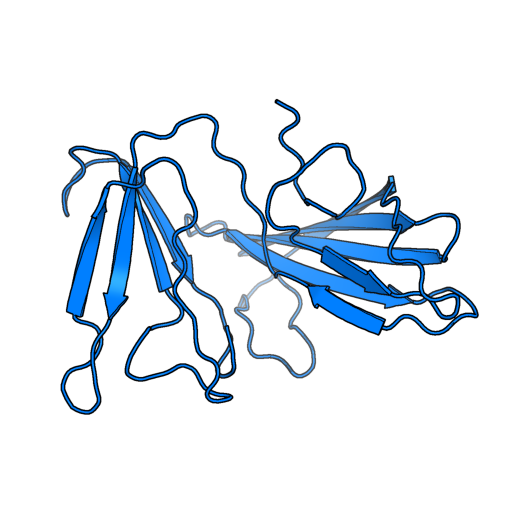 A C 1
ATOM 926 O O . PHE A 1 115 ? -4.669 -15.372 4.015 1.00 89.00 115 PHE A O 1
ATOM 933 N N . ASP A 1 116 ? -3.514 -15.649 5.919 1.00 85.31 116 ASP A N 1
ATOM 934 C CA . ASP A 1 116 ? -3.627 -17.109 6.001 1.00 85.31 116 ASP A CA 1
ATOM 935 C C . ASP A 1 116 ? -4.922 -17.576 6.690 1.00 85.31 116 ASP A C 1
ATOM 937 O O . ASP A 1 116 ? -5.182 -18.777 6.764 1.00 85.31 116 ASP A O 1
ATOM 941 N N . ARG A 1 117 ? -5.742 -16.632 7.170 1.00 80.50 117 ARG A N 1
ATOM 942 C CA . ARG A 1 117 ? -7.014 -16.867 7.863 1.00 80.50 117 ARG A CA 1
ATOM 943 C C . ARG A 1 117 ? -8.141 -16.024 7.281 1.00 80.50 117 ARG A C 1
ATOM 945 O O . ARG A 1 117 ? -7.902 -14.976 6.682 1.00 80.50 117 ARG A O 1
ATOM 952 N N . ASP A 1 118 ? -9.368 -16.479 7.501 1.00 78.56 118 ASP A N 1
ATOM 953 C CA . ASP A 1 118 ? -10.610 -15.860 7.033 1.00 78.56 118 ASP A CA 1
ATOM 954 C C . ASP A 1 118 ? -11.590 -15.519 8.177 1.00 78.56 118 ASP A C 1
ATOM 956 O O . ASP A 1 118 ? -12.734 -15.143 7.926 1.00 78.56 118 ASP A O 1
ATOM 960 N N . ASP A 1 119 ? -11.157 -15.586 9.443 1.00 91.50 119 ASP A N 1
ATOM 961 C CA . ASP A 1 119 ? -11.979 -15.321 10.632 1.00 91.50 119 ASP A CA 1
ATOM 962 C C . ASP A 1 119 ? -12.120 -13.822 10.964 1.00 91.50 119 ASP A C 1
ATOM 964 O O . ASP A 1 119 ? -12.005 -13.411 12.122 1.00 91.50 119 ASP A O 1
ATOM 968 N N . PHE A 1 120 ? -12.426 -13.009 9.947 1.00 96.31 120 PHE A N 1
ATOM 969 C CA . PHE A 1 120 ? -12.545 -11.554 10.060 1.00 96.31 120 PHE A CA 1
ATOM 970 C C . PHE A 1 120 ? -13.958 -11.032 9.788 1.00 96.31 120 PHE A C 1
ATOM 972 O O . PHE A 1 120 ? -14.700 -11.557 8.957 1.00 96.31 120 PHE A O 1
ATOM 979 N N . ASP A 1 121 ? -14.283 -9.919 10.433 1.00 96.56 121 ASP A N 1
ATOM 980 C CA . ASP A 1 121 ? -15.318 -8.992 10.006 1.00 96.56 121 ASP A CA 1
ATOM 981 C C . ASP A 1 121 ? -14.671 -7.804 9.274 1.00 96.56 121 ASP A C 1
ATOM 983 O O . ASP A 1 121 ? -13.593 -7.325 9.635 1.00 96.56 121 ASP A O 1
ATOM 987 N N . PHE A 1 122 ? -15.347 -7.310 8.240 1.00 97.00 122 PHE A N 1
ATOM 988 C CA . PHE A 1 122 ? -14.966 -6.120 7.492 1.00 97.00 122 PHE A CA 1
ATOM 989 C C . PHE A 1 122 ? -15.643 -4.888 8.100 1.00 97.00 122 PHE A C 1
ATOM 991 O O . PHE A 1 122 ? -16.850 -4.677 7.925 1.00 97.00 122 PHE A O 1
ATOM 998 N N . LEU A 1 123 ? -14.860 -4.077 8.811 1.00 97.94 123 LEU A N 1
ATOM 999 C CA . LEU A 1 123 ? -15.289 -2.811 9.396 1.00 97.94 123 LEU A CA 1
ATOM 1000 C C . LEU A 1 123 ? -14.933 -1.655 8.461 1.00 97.94 123 LEU A C 1
ATOM 1002 O O . LEU A 1 123 ? -13.816 -1.564 7.962 1.00 97.94 123 LEU A O 1
ATOM 1006 N N . TYR A 1 124 ? -15.869 -0.745 8.228 1.00 97.81 124 TYR A N 1
ATOM 1007 C CA . TYR A 1 124 ? -15.666 0.431 7.387 1.00 97.81 124 TYR A CA 1
ATOM 1008 C C . TYR A 1 124 ? -16.516 1.608 7.863 1.00 97.81 124 TYR A C 1
ATOM 1010 O O . TYR A 1 124 ? -17.474 1.452 8.622 1.00 97.81 124 TYR A O 1
ATOM 1018 N N . LEU A 1 125 ? -16.161 2.806 7.402 1.00 98.00 125 LEU A N 1
ATOM 1019 C CA . LEU A 1 125 ? -16.868 4.037 7.742 1.00 98.00 125 LEU A CA 1
ATOM 1020 C C . LEU A 1 125 ? -17.696 4.503 6.547 1.00 98.00 125 LEU A C 1
ATOM 1022 O O . LEU A 1 125 ? -17.145 4.901 5.516 1.00 98.00 125 LEU A O 1
ATOM 1026 N N . ALA A 1 126 ? -19.018 4.480 6.703 1.00 97.44 126 ALA A N 1
ATOM 1027 C CA . ALA A 1 126 ? -19.955 4.854 5.651 1.00 97.44 126 ALA A CA 1
ATOM 1028 C C . ALA A 1 126 ? -20.989 5.878 6.119 1.00 97.44 126 ALA A C 1
ATOM 1030 O O . ALA A 1 126 ? -21.284 5.997 7.308 1.00 97.44 126 ALA A O 1
ATOM 1031 N N . GLY A 1 127 ? -21.560 6.626 5.184 1.00 96.88 127 GLY A N 1
ATOM 1032 C CA . GLY A 1 127 ? -22.536 7.653 5.520 1.00 96.88 127 GLY A CA 1
ATOM 1033 C C . GLY A 1 127 ? -23.116 8.373 4.315 1.00 96.88 127 GLY A C 1
ATOM 1034 O O . GLY A 1 127 ? -23.236 7.821 3.223 1.00 96.88 127 GLY A O 1
ATOM 1035 N N . ALA A 1 128 ? -23.507 9.618 4.550 1.00 96.00 128 ALA A N 1
ATOM 1036 C CA . ALA A 1 128 ? -24.000 10.559 3.556 1.00 96.00 128 ALA A CA 1
ATOM 1037 C C . ALA A 1 128 ? -23.614 11.985 3.996 1.00 96.00 128 ALA A C 1
ATOM 1039 O O . ALA A 1 128 ? -23.158 12.159 5.131 1.00 96.00 128 ALA A O 1
ATOM 1040 N N . PRO A 1 129 ? -23.782 13.015 3.146 1.00 95.25 129 PRO A N 1
ATOM 1041 C CA . PRO A 1 129 ? -23.570 14.398 3.570 1.00 95.25 129 PRO A CA 1
ATOM 1042 C C . PRO A 1 129 ? -24.344 14.723 4.858 1.00 95.25 129 PRO A C 1
ATOM 1044 O O . PRO A 1 129 ? -25.502 14.319 4.991 1.00 95.25 129 PRO A O 1
ATOM 1047 N N . LEU A 1 130 ? -23.701 15.436 5.792 1.00 96.19 130 LEU A N 1
ATOM 1048 C CA . LEU A 1 130 ? -24.225 15.797 7.126 1.00 96.19 130 LEU A CA 1
ATOM 1049 C C . LEU A 1 130 ? -24.431 14.610 8.086 1.00 96.19 130 LEU A C 1
ATOM 1051 O O . LEU A 1 130 ? -24.970 14.775 9.181 1.00 96.19 130 LEU A O 1
ATOM 1055 N N . ARG A 1 131 ? -24.058 13.398 7.664 1.00 95.81 131 ARG A N 1
ATOM 1056 C CA . ARG A 1 131 ? -24.265 12.123 8.362 1.00 95.81 131 ARG A CA 1
ATOM 1057 C C . ARG A 1 131 ? -23.112 11.164 8.039 1.00 95.81 131 ARG A C 1
ATOM 1059 O O . ARG A 1 131 ? -23.335 10.026 7.620 1.00 95.81 131 ARG A O 1
ATOM 1066 N N . GLU A 1 132 ? -21.878 11.645 8.141 1.00 97.12 132 GLU A N 1
ATOM 1067 C CA . GLU A 1 132 ? -20.686 10.919 7.704 1.00 97.12 132 GLU A CA 1
ATOM 1068 C C . GLU A 1 132 ? -20.177 9.890 8.728 1.00 97.12 132 GLU A C 1
ATOM 1070 O O . GLU A 1 132 ? -20.312 10.068 9.935 1.00 97.12 132 GLU A O 1
ATOM 1075 N N . ARG A 1 133 ? -19.467 8.869 8.222 1.00 96.25 133 ARG A N 1
ATOM 1076 C CA . ARG A 1 133 ? -18.564 7.988 8.993 1.00 96.25 133 ARG A CA 1
ATOM 1077 C C . ARG A 1 133 ? -19.224 7.202 10.135 1.00 96.25 133 ARG A C 1
ATOM 1079 O O . ARG A 1 133 ? -18.613 6.995 11.179 1.00 96.25 133 ARG A O 1
ATOM 1086 N N . PHE A 1 134 ? -20.433 6.693 9.924 1.00 97.44 134 PHE A N 1
ATOM 1087 C CA . PHE A 1 134 ? -20.966 5.662 10.809 1.00 97.44 134 PHE A CA 1
ATOM 1088 C C . PHE A 1 134 ? -20.137 4.387 10.675 1.00 97.44 134 PHE A C 1
ATOM 1090 O O . PHE A 1 134 ? -19.860 3.936 9.560 1.00 97.44 134 PHE A O 1
ATOM 1097 N N . VAL A 1 135 ? -19.794 3.792 11.816 1.00 97.81 135 VAL A N 1
ATOM 1098 C CA . VAL A 1 135 ? -19.143 2.484 11.866 1.00 97.81 135 VAL A CA 1
ATOM 1099 C C . VAL A 1 135 ? -20.117 1.433 11.342 1.00 97.81 135 VAL A C 1
ATOM 1101 O O . VAL A 1 135 ? -21.252 1.311 11.812 1.00 97.81 135 VAL A O 1
ATOM 1104 N N . LYS A 1 136 ? -19.684 0.699 10.321 1.00 97.62 136 LYS A N 1
ATOM 1105 C CA . LYS A 1 136 ? -20.375 -0.458 9.756 1.00 97.62 136 LYS A CA 1
ATOM 1106 C C . LYS A 1 136 ? -19.448 -1.655 9.859 1.00 97.62 136 LYS A C 1
ATOM 1108 O O . LYS A 1 136 ? -18.266 -1.527 9.570 1.00 97.62 136 LYS A O 1
ATOM 1113 N N . GLN A 1 137 ? -19.993 -2.803 10.233 1.00 96.69 137 GLN A N 1
ATOM 1114 C CA . GLN A 1 137 ? -19.251 -4.051 10.365 1.00 96.69 137 GLN A CA 1
ATOM 1115 C C . GLN A 1 137 ? -20.110 -5.193 9.832 1.00 96.69 137 GLN A C 1
ATOM 1117 O O . GLN A 1 137 ? -21.318 -5.229 10.073 1.00 96.69 137 GLN A O 1
ATOM 1122 N N . GLN A 1 138 ? -19.499 -6.093 9.069 1.00 95.69 138 GLN A N 1
ATOM 1123 C CA . GLN A 1 138 ? -20.151 -7.287 8.535 1.00 95.69 138 GLN A CA 1
ATOM 1124 C C . GLN A 1 138 ? -19.144 -8.437 8.422 1.00 95.69 138 GLN A C 1
ATOM 1126 O O . GLN A 1 138 ? -17.972 -8.159 8.168 1.00 95.69 138 GLN A O 1
ATOM 1131 N N . PRO A 1 139 ? -19.568 -9.705 8.542 1.00 95.31 139 PRO A N 1
ATOM 1132 C CA . PRO A 1 139 ? -18.676 -10.842 8.345 1.00 95.31 139 PRO A CA 1
ATOM 1133 C C . PRO A 1 139 ? -18.022 -10.832 6.964 1.00 95.31 139 PRO A C 1
ATOM 1135 O O . PRO A 1 139 ? -18.702 -10.642 5.953 1.00 95.31 139 PRO A O 1
ATOM 1138 N N . LEU A 1 140 ? -16.710 -11.068 6.911 1.00 93.75 140 LEU A N 1
ATOM 1139 C CA . LEU A 1 140 ? -16.004 -11.266 5.652 1.00 93.75 140 LEU A CA 1
ATOM 1140 C C . LEU A 1 140 ? -16.229 -12.710 5.193 1.00 93.75 140 LEU A C 1
ATOM 1142 O O . LEU A 1 140 ? -15.657 -13.654 5.730 1.00 93.75 140 LEU A O 1
ATOM 1146 N N . THR A 1 141 ? -17.107 -12.890 4.213 1.00 91.06 141 THR A N 1
ATOM 1147 C CA . THR A 1 141 ? -17.406 -14.204 3.629 1.00 91.06 141 THR A CA 1
ATOM 1148 C C . THR A 1 141 ? -16.705 -14.386 2.286 1.00 91.06 141 THR A C 1
ATOM 1150 O O . THR A 1 141 ? -16.150 -13.443 1.722 1.00 91.06 141 THR A O 1
ATOM 1153 N N . MET A 1 142 ? -16.775 -15.596 1.723 1.00 90.50 142 MET A N 1
ATOM 1154 C CA . MET A 1 142 ? -16.296 -15.853 0.364 1.00 90.50 142 MET A CA 1
ATOM 1155 C C . MET A 1 142 ? -16.924 -14.862 -0.629 1.00 90.50 142 MET A C 1
ATOM 1157 O O . MET A 1 142 ? -18.147 -14.771 -0.734 1.00 90.50 142 MET A O 1
ATOM 1161 N N . GLY A 1 143 ? -16.086 -14.125 -1.358 1.00 89.69 143 GLY A N 1
ATOM 1162 C CA . GLY A 1 143 ? -16.527 -13.127 -2.328 1.00 89.69 143 GLY A CA 1
ATOM 1163 C C . GLY A 1 143 ? -15.607 -11.911 -2.384 1.00 89.69 143 GLY A C 1
ATOM 1164 O O . GLY A 1 143 ? -14.449 -11.962 -1.970 1.00 89.69 143 GLY A O 1
ATOM 1165 N N . ARG A 1 144 ? -16.134 -10.808 -2.922 1.00 91.31 144 ARG A N 1
ATOM 1166 C CA . ARG A 1 144 ? -15.454 -9.511 -2.983 1.00 91.31 144 ARG A CA 1
ATOM 1167 C C . ARG A 1 144 ? -16.244 -8.489 -2.180 1.00 91.31 144 ARG A C 1
ATOM 1169 O O . ARG A 1 144 ? -17.389 -8.199 -2.511 1.00 91.31 144 ARG A O 1
ATOM 1176 N N . PHE A 1 145 ? -15.579 -7.884 -1.206 1.00 93.31 145 PHE A N 1
ATOM 1177 C CA . PHE A 1 145 ? -16.065 -6.715 -0.486 1.00 93.31 145 PHE A CA 1
ATOM 1178 C C . PHE A 1 145 ? -15.166 -5.535 -0.837 1.00 93.31 145 PHE A C 1
ATOM 1180 O O . PHE A 1 145 ? -13.942 -5.660 -0.844 1.00 93.31 145 PHE A O 1
ATOM 1187 N N . SER A 1 146 ? -15.766 -4.404 -1.191 1.00 94.38 146 SER A N 1
ATOM 1188 C CA . SER A 1 146 ? -15.017 -3.198 -1.531 1.00 94.38 146 SER A CA 1
ATOM 1189 C C . SER A 1 146 ? -15.803 -1.950 -1.173 1.00 94.38 146 SER A C 1
ATOM 1191 O O . SER A 1 146 ? -17.002 -1.874 -1.433 1.00 94.38 146 SER A O 1
ATOM 1193 N N . ILE A 1 147 ? -15.085 -0.967 -0.648 1.00 95.75 147 ILE A N 1
ATOM 1194 C CA . ILE A 1 147 ? -15.508 0.427 -0.547 1.00 95.75 147 ILE A CA 1
ATOM 1195 C C . ILE A 1 147 ? -14.648 1.250 -1.504 1.00 95.75 147 ILE A C 1
ATOM 1197 O O . ILE A 1 147 ? -13.537 0.839 -1.829 1.00 95.75 147 ILE A O 1
ATOM 1201 N N . GLY A 1 148 ? -15.159 2.386 -1.962 1.00 95.31 148 GLY A N 1
ATOM 1202 C CA . GLY A 1 148 ? -14.425 3.244 -2.882 1.00 95.31 148 GLY A CA 1
ATOM 1203 C C . GLY A 1 148 ? -15.179 4.519 -3.217 1.00 95.31 148 GLY A C 1
ATOM 1204 O O . GLY A 1 148 ? -16.331 4.712 -2.811 1.00 95.31 148 GLY A O 1
ATOM 1205 N N . SER A 1 149 ? -14.535 5.390 -3.984 1.00 95.19 149 SER A N 1
ATOM 1206 C CA . SER A 1 149 ? -15.142 6.616 -4.497 1.00 95.19 149 SER A CA 1
ATOM 1207 C C . SER A 1 149 ? -14.764 6.850 -5.949 1.00 95.19 149 SER A C 1
ATOM 1209 O O . SER A 1 149 ? -13.592 6.909 -6.282 1.00 95.19 149 SER A O 1
ATOM 1211 N N . ILE A 1 150 ? -15.766 7.084 -6.798 1.00 92.81 150 ILE A N 1
ATOM 1212 C CA . ILE A 1 150 ? -15.592 7.464 -8.212 1.00 92.81 150 ILE A CA 1
ATOM 1213 C C . ILE A 1 150 ? -15.782 8.970 -8.451 1.00 92.81 150 ILE A C 1
ATOM 1215 O O . ILE A 1 150 ? -15.932 9.414 -9.584 1.00 92.81 150 ILE A O 1
ATOM 1219 N N . ARG A 1 151 ? -15.839 9.774 -7.383 1.00 91.50 151 ARG A N 1
ATOM 1220 C CA . ARG A 1 151 ? -16.189 11.205 -7.453 1.00 91.50 151 ARG A CA 1
ATOM 1221 C C . ARG A 1 151 ? -14.987 12.122 -7.698 1.00 91.50 151 ARG A C 1
ATOM 1223 O O . ARG A 1 151 ? -15.141 13.334 -7.618 1.00 91.50 151 ARG A O 1
ATOM 1230 N N . GLY A 1 152 ? -13.794 11.562 -7.910 1.00 90.38 152 GLY A N 1
ATOM 1231 C CA . GLY A 1 152 ? -12.544 12.329 -7.938 1.00 90.38 152 GLY A CA 1
ATOM 1232 C C . GLY A 1 152 ? -12.128 12.880 -6.569 1.00 90.38 152 GLY A C 1
ATOM 1233 O O . GLY A 1 152 ? -11.188 13.660 -6.491 1.00 90.38 152 GLY A O 1
ATOM 1234 N N . ALA A 1 153 ? -12.816 12.473 -5.499 1.00 92.00 153 ALA A N 1
ATOM 1235 C CA . ALA A 1 153 ? -12.562 12.891 -4.128 1.00 92.00 153 ALA A CA 1
ATOM 1236 C C . ALA A 1 153 ? -12.885 11.758 -3.145 1.00 92.00 153 ALA A C 1
ATOM 1238 O O . ALA A 1 153 ? -13.784 10.947 -3.411 1.00 92.00 153 ALA A O 1
ATOM 1239 N N . SER A 1 154 ? -12.236 11.741 -1.981 1.00 89.25 154 SER A N 1
ATOM 1240 C CA . SER A 1 154 ? -12.716 10.963 -0.840 1.00 89.25 154 SER A CA 1
ATOM 1241 C C . SER A 1 154 ? -14.113 11.470 -0.461 1.00 89.25 154 SER A C 1
ATOM 1243 O O . SER A 1 154 ? -14.386 12.670 -0.450 1.00 89.25 154 SER A O 1
ATOM 1245 N N . SER A 1 155 ? -15.065 10.554 -0.282 1.00 91.69 155 SER A N 1
ATOM 1246 C CA . SER A 1 155 ? -16.488 10.910 -0.321 1.00 91.69 155 SER A CA 1
ATOM 1247 C C . SER A 1 155 ? -17.133 10.919 1.062 1.00 91.69 155 SER A C 1
ATOM 1249 O O . SER A 1 155 ? -16.697 10.227 1.976 1.00 91.69 155 SER A O 1
ATOM 1251 N N . HIS A 1 156 ? -18.265 11.615 1.190 1.00 95.00 156 HIS A N 1
ATOM 1252 C CA . HIS A 1 156 ? -19.142 11.486 2.363 1.00 95.00 156 HIS A CA 1
ATOM 1253 C C . HIS A 1 156 ? -19.728 10.068 2.522 1.00 95.00 156 HIS A C 1
ATOM 1255 O O . HIS A 1 156 ? -20.194 9.717 3.604 1.00 95.00 156 HIS A O 1
ATOM 1261 N N . HIS A 1 157 ? -19.733 9.269 1.445 1.00 95.62 157 HIS A N 1
ATOM 1262 C CA . HIS A 1 157 ? -20.374 7.953 1.409 1.00 95.62 157 HIS A CA 1
ATOM 1263 C C . HIS A 1 157 ? -19.475 6.862 1.975 1.00 95.62 157 HIS A C 1
ATOM 1265 O O . HIS A 1 157 ? -19.948 6.032 2.742 1.00 95.62 157 HIS A O 1
ATOM 1271 N N . PHE A 1 158 ? -18.190 6.898 1.620 1.00 96.50 158 PHE A N 1
ATOM 1272 C CA . PHE A 1 158 ? -17.164 5.990 2.114 1.00 96.50 158 PHE A CA 1
ATOM 1273 C C . PHE A 1 158 ? -15.893 6.767 2.425 1.00 96.50 158 PHE A C 1
ATOM 1275 O O . PHE A 1 158 ? -15.388 7.514 1.579 1.00 96.50 158 PHE A O 1
ATOM 1282 N N . ASN A 1 159 ? -15.374 6.555 3.630 1.00 96.25 159 ASN A N 1
ATOM 1283 C CA . ASN A 1 159 ? -14.051 7.022 4.010 1.00 96.25 159 ASN A CA 1
ATOM 1284 C C . ASN A 1 159 ? -12.977 6.078 3.434 1.00 96.25 159 ASN A C 1
ATOM 1286 O O . ASN A 1 159 ? -13.228 4.874 3.373 1.00 96.25 159 ASN A O 1
ATOM 1290 N N . PRO A 1 160 ? -11.787 6.578 3.059 1.00 95.56 160 PRO A N 1
ATOM 1291 C CA . PRO A 1 160 ? -10.631 5.769 2.653 1.00 95.56 160 PRO A CA 1
ATOM 1292 C C . PRO A 1 160 ? -9.990 4.979 3.814 1.00 95.56 160 PRO A C 1
ATOM 1294 O O . PRO A 1 160 ? -8.768 4.924 3.939 1.00 95.56 160 PRO A O 1
ATOM 1297 N N . PHE A 1 161 ? -10.820 4.373 4.665 1.00 97.12 161 PHE A N 1
ATOM 1298 C CA . PHE A 1 161 ? -10.437 3.561 5.808 1.00 97.12 161 PHE A CA 1
ATOM 1299 C C . PHE A 1 161 ? -11.312 2.312 5.899 1.00 97.12 161 PHE A C 1
ATOM 1301 O O . PHE A 1 161 ? -12.541 2.381 5.784 1.00 97.12 161 PHE A O 1
ATOM 1308 N N . PHE A 1 162 ? -10.673 1.185 6.185 1.00 97.50 162 PHE A N 1
ATOM 1309 C CA . PHE A 1 162 ? -11.340 -0.030 6.629 1.00 97.50 162 PHE A CA 1
ATOM 1310 C C . PHE A 1 162 ? -10.458 -0.765 7.637 1.00 97.50 162 PHE A C 1
ATOM 1312 O O . PHE A 1 162 ? -9.254 -0.522 7.723 1.00 97.50 162 PHE A O 1
ATOM 1319 N N . ALA A 1 163 ? -11.049 -1.690 8.381 1.00 97.50 163 ALA A N 1
ATOM 1320 C CA . ALA A 1 163 ? -10.325 -2.589 9.257 1.00 97.50 163 ALA A CA 1
ATOM 1321 C C . ALA A 1 163 ? -10.804 -4.033 9.086 1.00 97.50 163 ALA A C 1
ATOM 1323 O O . ALA A 1 163 ? -11.974 -4.289 8.793 1.00 97.50 163 ALA A O 1
ATOM 1324 N N . LEU A 1 164 ? -9.883 -4.972 9.280 1.00 97.00 164 LEU A N 1
ATOM 1325 C CA . LEU A 1 164 ? -10.187 -6.386 9.457 1.00 97.00 164 LEU A CA 1
ATOM 1326 C C . LEU A 1 164 ? -10.190 -6.670 10.954 1.00 97.00 164 LEU A C 1
ATOM 1328 O O . LEU A 1 164 ? -9.152 -6.570 11.609 1.00 97.00 164 LEU A O 1
ATOM 1332 N N . VAL A 1 165 ? -11.367 -6.972 11.489 1.00 97.44 165 VAL A N 1
ATOM 1333 C CA . VAL A 1 165 ? -11.602 -7.179 12.920 1.00 97.44 165 VAL A CA 1
ATOM 1334 C C . VAL A 1 165 ? -11.732 -8.671 13.159 1.00 97.44 165 VAL A C 1
ATOM 1336 O O . VAL A 1 165 ? -12.587 -9.314 12.553 1.00 97.44 165 VAL A O 1
ATOM 1339 N N . ARG A 1 166 ? -10.887 -9.254 14.007 1.00 96.00 166 ARG A N 1
ATOM 1340 C CA . ARG A 1 166 ? -10.987 -10.683 14.308 1.00 96.00 166 ARG A CA 1
ATOM 1341 C C . ARG A 1 166 ? -12.309 -10.990 15.006 1.00 96.00 166 ARG A C 1
ATOM 1343 O O . ARG A 1 166 ? -12.751 -10.224 15.862 1.00 96.00 166 ARG A O 1
ATOM 1350 N N . LYS A 1 167 ? -12.940 -12.121 14.679 1.00 94.25 167 LYS A N 1
ATOM 1351 C CA . LYS A 1 167 ? -14.188 -12.528 15.344 1.00 94.25 167 LYS A CA 1
ATOM 1352 C C . LYS A 1 167 ? -14.013 -12.560 16.865 1.00 94.25 167 LYS A C 1
ATOM 1354 O O . LYS A 1 167 ? -13.121 -13.228 17.381 1.00 94.25 167 LYS A O 1
ATOM 1359 N N . GLY A 1 168 ? -14.892 -11.849 17.568 1.00 92.69 168 GLY A N 1
ATOM 1360 C CA . GLY A 1 168 ? -14.863 -11.719 19.027 1.00 92.69 168 GLY A CA 1
ATOM 1361 C C . GLY A 1 168 ? -14.032 -10.547 19.557 1.00 92.69 168 GLY A C 1
ATOM 1362 O O . GLY A 1 168 ? -14.158 -10.250 20.740 1.00 92.69 168 GLY A O 1
ATOM 1363 N N . ALA A 1 169 ? -13.255 -9.853 18.716 1.00 96.12 169 ALA A N 1
ATOM 1364 C CA . ALA A 1 169 ? -12.581 -8.622 19.115 1.00 96.12 169 ALA A CA 1
ATOM 1365 C C . ALA A 1 169 ? -13.600 -7.528 19.482 1.00 96.12 169 ALA A C 1
ATOM 1367 O O . ALA A 1 169 ? -14.692 -7.447 18.913 1.00 96.12 169 ALA A O 1
ATOM 1368 N N . GLN A 1 170 ? -13.234 -6.710 20.459 1.00 94.44 170 GLN A N 1
ATOM 1369 C CA . GLN A 1 170 ? -13.989 -5.589 21.012 1.00 94.44 170 GLN A CA 1
ATOM 1370 C C . GLN A 1 170 ? -13.067 -4.364 21.101 1.00 94.44 170 GLN A C 1
ATOM 1372 O O . GLN A 1 170 ? -11.871 -4.459 20.839 1.00 94.44 170 GLN A O 1
ATOM 1377 N N . GLU A 1 171 ? -13.599 -3.223 21.535 1.00 95.38 171 GLU A N 1
ATOM 1378 C CA . GLU A 1 171 ? -12.827 -1.976 21.683 1.00 95.38 171 GLU A CA 1
ATOM 1379 C C . GLU A 1 171 ? -11.573 -2.123 22.566 1.00 95.38 171 GLU A C 1
ATOM 1381 O O . GLU A 1 171 ? -10.558 -1.474 22.331 1.00 95.38 171 GLU A O 1
ATOM 1386 N N . GLU A 1 172 ? -11.623 -2.997 23.576 1.00 97.06 172 GLU A N 1
ATOM 1387 C CA . GLU A 1 172 ? -10.548 -3.152 24.565 1.00 97.06 172 GLU A CA 1
ATOM 1388 C C . GLU A 1 172 ? -9.725 -4.441 24.397 1.00 97.06 172 GLU A C 1
ATOM 1390 O O . GLU A 1 172 ? -8.778 -4.668 25.151 1.00 97.06 172 GLU A O 1
ATOM 1395 N N . ASN A 1 173 ? -10.083 -5.3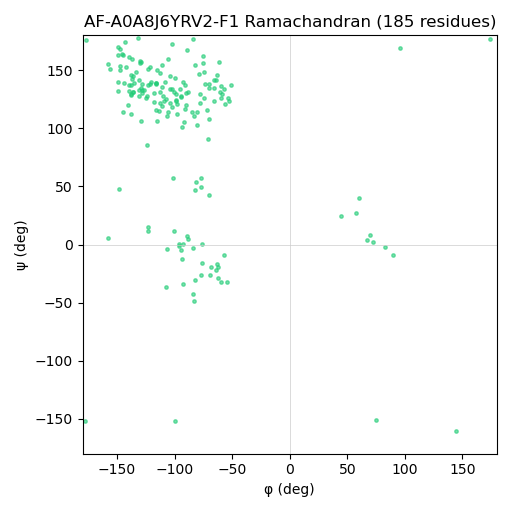30 23.462 1.00 96.19 173 ASN A N 1
ATOM 1396 C CA . ASN A 1 173 ? -9.391 -6.612 23.299 1.00 96.19 173 ASN A CA 1
ATOM 1397 C C . ASN A 1 173 ? -9.559 -7.239 21.908 1.00 96.19 173 ASN A C 1
ATOM 1399 O O . ASN A 1 173 ? -10.559 -7.040 21.229 1.00 96.19 173 ASN A O 1
ATOM 1403 N N . GLY A 1 174 ? -8.599 -8.084 21.535 1.00 95.06 174 GLY A N 1
ATOM 1404 C CA . GLY A 1 174 ? -8.597 -8.813 20.268 1.00 95.06 174 GLY A CA 1
ATOM 1405 C C . GLY A 1 174 ? -7.790 -8.124 19.168 1.00 95.06 174 GLY A C 1
ATOM 1406 O O . GLY A 1 174 ? -7.341 -6.988 19.306 1.00 95.06 174 GLY A O 1
ATOM 1407 N N . ASP A 1 175 ? -7.575 -8.857 18.077 1.00 95.06 175 ASP A N 1
ATOM 1408 C CA . ASP A 1 175 ? -6.711 -8.422 16.981 1.00 95.06 175 ASP A CA 1
ATOM 1409 C C . ASP A 1 175 ? -7.506 -7.634 15.930 1.00 95.06 175 ASP A C 1
ATOM 1411 O O . ASP A 1 175 ? -8.543 -8.095 15.438 1.00 95.06 175 ASP A O 1
ATOM 1415 N N . VAL A 1 176 ? -6.991 -6.464 15.546 1.00 96.25 176 VAL A N 1
ATOM 1416 C CA . VAL A 1 176 ? -7.568 -5.616 14.497 1.00 96.25 176 VAL A CA 1
ATOM 1417 C C . VAL A 1 176 ? -6.462 -5.091 13.587 1.00 96.25 176 VAL A C 1
ATOM 1419 O O . VAL A 1 176 ? -5.472 -4.528 14.052 1.00 96.25 176 VAL A O 1
ATOM 1422 N N . TYR A 1 177 ? -6.655 -5.223 12.276 1.00 96.50 177 TYR A N 1
ATOM 1423 C CA . TYR A 1 177 ? -5.768 -4.650 11.264 1.00 96.50 177 TYR A CA 1
ATOM 1424 C C . TYR A 1 177 ? -6.454 -3.457 10.604 1.00 96.50 177 TYR A C 1
ATOM 1426 O O . TYR A 1 177 ? -7.430 -3.637 9.879 1.00 96.50 177 TYR A O 1
ATOM 1434 N N . GLY A 1 178 ? -5.961 -2.243 10.854 1.00 97.31 178 GLY A N 1
ATOM 1435 C CA . GLY A 1 178 ? -6.479 -1.011 10.254 1.00 97.31 178 GLY A CA 1
ATOM 1436 C C . GLY A 1 178 ? -5.736 -0.620 8.977 1.00 97.31 178 GLY A C 1
ATOM 1437 O O . GLY A 1 178 ? -4.511 -0.703 8.908 1.00 97.31 178 GLY A O 1
ATOM 1438 N N . PHE A 1 179 ? -6.475 -0.140 7.979 1.00 97.25 179 PHE A N 1
ATOM 1439 C CA . PHE A 1 179 ? -5.947 0.286 6.686 1.00 97.25 179 PHE A CA 1
ATOM 1440 C C . PHE A 1 179 ? -6.497 1.662 6.334 1.00 97.25 179 PHE A C 1
ATOM 1442 O O . PHE A 1 179 ? -7.707 1.867 6.330 1.00 97.25 179 PHE A O 1
ATOM 1449 N N . SER A 1 180 ? -5.608 2.597 6.005 1.00 95.62 180 SER A N 1
ATOM 1450 C CA . SER A 1 180 ? -5.961 3.947 5.565 1.00 95.62 180 SER A CA 1
ATOM 1451 C C . SER A 1 180 ? -5.082 4.358 4.390 1.00 95.62 180 SER A C 1
ATOM 1453 O O . SER A 1 180 ? -3.912 3.972 4.338 1.00 95.62 180 SER A O 1
ATOM 1455 N N . THR A 1 181 ? -5.622 5.137 3.451 1.00 92.50 181 THR A N 1
ATOM 1456 C CA . THR A 1 181 ? -4.838 5.706 2.345 1.00 92.50 181 THR A CA 1
ATOM 1457 C C . THR A 1 181 ? -4.689 7.221 2.470 1.00 92.50 181 THR A C 1
ATOM 1459 O O . THR A 1 181 ? -5.647 7.944 2.737 1.00 92.50 181 THR A O 1
ATOM 1462 N N . CYS A 1 182 ? -3.471 7.719 2.236 1.00 90.31 182 CYS A N 1
ATOM 1463 C CA . CYS A 1 182 ? -3.148 9.147 2.188 1.00 90.31 182 CYS A CA 1
ATOM 1464 C C . CYS A 1 182 ? -3.496 9.746 0.813 1.00 90.31 182 CYS A C 1
ATOM 1466 O O . CYS A 1 182 ? -2.649 10.326 0.139 1.00 90.31 182 CYS A O 1
ATOM 1468 N N . ILE A 1 183 ? -4.742 9.567 0.371 1.00 86.44 183 ILE A N 1
ATOM 1469 C CA . ILE A 1 183 ? -5.248 10.042 -0.920 1.00 86.44 183 ILE A CA 1
ATOM 1470 C C . ILE A 1 183 ? -6.537 10.832 -0.686 1.00 86.44 183 ILE A C 1
ATOM 1472 O O . ILE A 1 183 ? -7.438 10.388 0.021 1.00 86.44 183 ILE A O 1
ATOM 1476 N N . ALA A 1 184 ? -6.633 12.008 -1.307 1.00 86.25 184 ALA A N 1
ATOM 1477 C CA . ALA A 1 184 ? -7.831 12.847 -1.2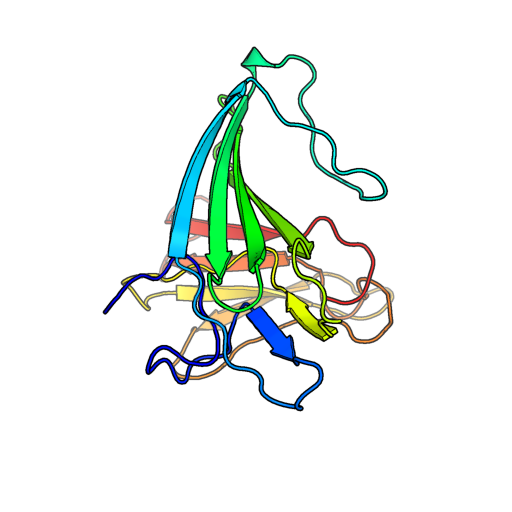62 1.00 86.25 184 ALA A CA 1
ATOM 1478 C C . ALA A 1 184 ? -8.780 12.624 -2.456 1.00 86.25 184 ALA A C 1
ATOM 1480 O O . ALA A 1 184 ? -9.848 13.223 -2.481 1.00 86.25 184 ALA A O 1
ATOM 1481 N N . GLY A 1 185 ? -8.391 11.792 -3.430 1.00 90.81 185 GLY A N 1
ATOM 1482 C CA . GLY A 1 185 ? -9.100 11.529 -4.686 1.00 90.81 185 GLY A CA 1
ATOM 1483 C C . GLY A 1 185 ? -9.923 10.233 -4.708 1.00 90.81 185 GLY A C 1
ATOM 1484 O O . GLY A 1 185 ? -10.409 9.760 -3.681 1.00 90.81 185 GLY A O 1
ATOM 1485 N N . THR A 1 186 ? -10.078 9.667 -5.908 1.00 92.69 186 THR A N 1
ATOM 1486 C CA . THR A 1 186 ? -10.643 8.323 -6.130 1.00 92.69 186 THR A CA 1
ATOM 1487 C C . THR A 1 186 ? -9.796 7.269 -5.412 1.00 92.69 186 THR A C 1
ATOM 1489 O O . THR A 1 186 ? -8.567 7.315 -5.485 1.00 92.69 186 THR A O 1
ATOM 1492 N N . PHE A 1 187 ? -10.460 6.328 -4.740 1.00 91.69 187 PHE A N 1
ATOM 1493 C CA . PHE A 1 187 ? -9.859 5.175 -4.067 1.00 91.69 187 PHE A CA 1
ATOM 1494 C C . PHE A 1 187 ? -10.744 3.937 -4.227 1.00 91.69 187 PHE A C 1
ATOM 1496 O O . PHE A 1 187 ? -11.966 4.122 -4.469 1.00 91.69 187 PHE A O 1
#

Secondary structure (DSSP, 8-state):
----SS-BTTSS--SPPSEEEEETTS------EEEEEEEEES----TTS-----SSGGGEEEEEEEEEETTTTEEEEEEEEEETTSS-EEEEEEEEE-SSS-EEEEEE-S-----S---EEEEEEEEETTEEEEEEEEE--SS-------SSS--SSEEEEEEEEETT-BTTBS-EEEEE---SS--